Protein AF-A0A812S5Z7-F1 (afdb_monomer)

Radius of gyration: 25.36 Å; Cα contacts (8 Å, |Δi|>4): 190; chains: 1; bounding box: 70×52×63 Å

pLDDT: mean 70.04, std 19.04, range [29.3, 93.31]

Mean predicted aligned error: 15.05 Å

Foldseek 3Di:
DAEDEDDDLADEPVNVVVVQVVQFDQDDDPARETENDPPDAYEYEAEAPQSQDPDDPPDPDDDDDDDPDDQDARNRLVQVLCCLVVQWDQDPVVRDIHHYPRYHYHYDHDDDDPPGHDHDPSSCVSDDDDDDDDDDPLVVLVVVLVVCVVVCPPDHPVVVVVVSCCVSCVVPPPDDDDDPCVVVVVVVVVVD

Secondary structure (DSSP, 8-state):
-EEEEE--TT--HHHHHHHHHHHSEEESSSS-EEESSTT--EEEEES-STTS----------------------HHHHHHHHHHHHTEEEETTTTEEEEE-SEEEEE------TTSPPPPHHHHTTS-----PPPPHHHHHHHHHHHHHHHHTTT--HHHHHHHHHHHHHTT-SS-----THHHHHHHHTT-

Structure (mmCIF, N/CA/C/O backbone):
data_AF-A0A812S5Z7-F1
#
_entry.id   AF-A0A812S5Z7-F1
#
loop_
_atom_site.group_PDB
_atom_site.id
_atom_site.type_symbol
_atom_site.label_atom_id
_atom_site.label_alt_id
_atom_site.label_comp_id
_atom_site.label_asym_id
_atom_site.label_entity_id
_atom_site.label_seq_id
_atom_site.pdbx_PDB_ins_code
_atom_site.Cartn_x
_atom_site.Cartn_y
_atom_site.Cartn_z
_atom_site.occupancy
_atom_site.B_iso_or_equiv
_atom_site.auth_seq_id
_atom_site.auth_comp_id
_atom_site.auth_asym_id
_atom_site.auth_atom_id
_atom_site.pdbx_PDB_model_num
ATOM 1 N N . MET A 1 1 ? -9.871 -14.008 -4.819 1.00 57.19 1 MET A N 1
ATOM 2 C CA . MET A 1 1 ? -9.077 -12.793 -4.537 1.00 57.19 1 MET A CA 1
ATOM 3 C C . MET A 1 1 ? -7.945 -13.191 -3.605 1.00 57.19 1 MET A C 1
ATOM 5 O O . MET A 1 1 ? -8.237 -13.829 -2.602 1.00 57.19 1 MET A O 1
ATOM 9 N N . THR A 1 2 ? -6.689 -12.912 -3.958 1.00 66.94 2 THR A N 1
ATOM 10 C CA . THR A 1 2 ? -5.531 -13.220 -3.102 1.00 66.94 2 THR A CA 1
ATOM 11 C C . THR A 1 2 ? -5.047 -11.910 -2.495 1.00 66.94 2 THR A C 1
ATOM 13 O O . THR A 1 2 ? -4.578 -11.028 -3.212 1.00 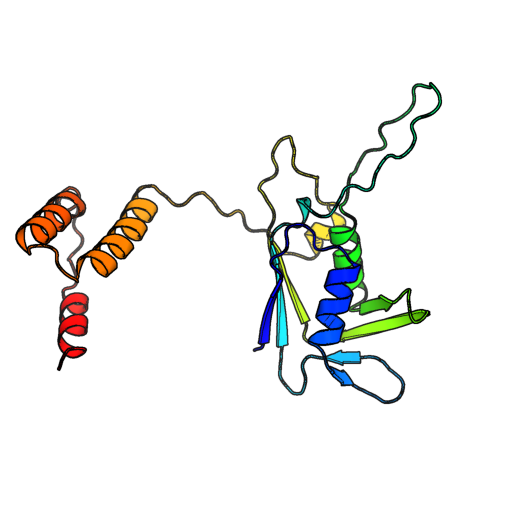66.94 2 THR A O 1
ATOM 16 N N . CYS A 1 3 ? -5.194 -11.761 -1.183 1.00 67.62 3 CYS A N 1
ATOM 17 C CA . CYS A 1 3 ? -4.719 -10.585 -0.461 1.00 67.62 3 CYS A CA 1
ATOM 18 C C . CYS A 1 3 ? -3.378 -10.916 0.186 1.00 67.62 3 CYS A C 1
ATOM 20 O O . CYS A 1 3 ? -3.290 -11.877 0.948 1.00 67.62 3 CYS A O 1
ATOM 22 N N . LEU A 1 4 ? -2.352 -10.124 -0.112 1.00 65.50 4 LEU A N 1
ATOM 23 C CA . LEU A 1 4 ? -1.054 -10.223 0.534 1.00 65.50 4 LEU A CA 1
ATOM 24 C C . LEU A 1 4 ? -0.869 -8.986 1.412 1.00 65.50 4 LEU A C 1
ATOM 26 O O . LEU A 1 4 ? -0.797 -7.855 0.928 1.00 65.50 4 LEU A O 1
ATOM 30 N N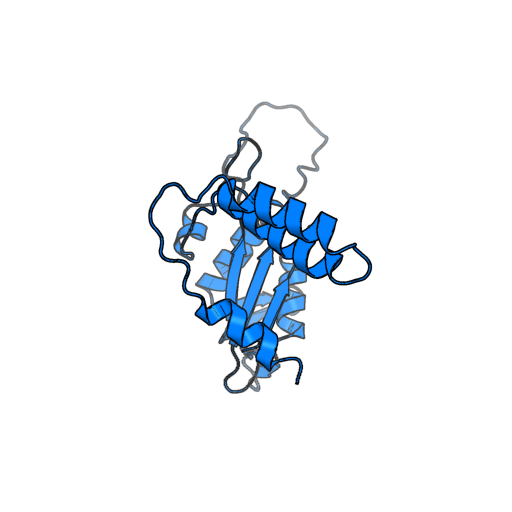 . PHE A 1 5 ? -0.805 -9.215 2.718 1.00 63.16 5 PHE A N 1
ATOM 31 C CA . PHE A 1 5 ? -0.486 -8.176 3.684 1.00 63.16 5 PHE A CA 1
ATOM 32 C C . PHE A 1 5 ? 1.028 -8.132 3.856 1.00 63.16 5 PHE A C 1
ATOM 34 O O . PHE A 1 5 ? 1.614 -9.042 4.443 1.00 63.16 5 PHE A O 1
ATOM 41 N N . LEU A 1 6 ? 1.664 -7.091 3.318 1.00 62.81 6 LEU A N 1
ATOM 42 C CA . LEU A 1 6 ? 3.084 -6.844 3.527 1.00 62.81 6 LEU A CA 1
ATOM 43 C C . LEU A 1 6 ? 3.226 -5.857 4.676 1.00 62.81 6 LEU A C 1
ATOM 45 O O . LEU A 1 6 ? 3.206 -4.642 4.503 1.00 62.81 6 LEU A O 1
ATOM 49 N N . ARG A 1 7 ? 3.350 -6.421 5.875 1.00 54.75 7 ARG A N 1
ATOM 50 C CA . ARG A 1 7 ? 3.669 -5.674 7.082 1.00 54.75 7 ARG A CA 1
ATOM 51 C C . ARG A 1 7 ? 5.155 -5.831 7.357 1.00 54.75 7 ARG A C 1
ATOM 53 O O . ARG A 1 7 ? 5.582 -6.905 7.773 1.00 54.75 7 ARG A O 1
ATOM 60 N N . ALA A 1 8 ? 5.944 -4.794 7.111 1.00 51.03 8 ALA A N 1
ATOM 61 C CA . ALA A 1 8 ? 7.331 -4.786 7.549 1.00 51.03 8 ALA A CA 1
ATOM 62 C C . ALA A 1 8 ? 7.795 -3.350 7.808 1.00 51.03 8 ALA A C 1
ATOM 64 O O . ALA A 1 8 ? 7.646 -2.514 6.921 1.00 51.03 8 ALA A O 1
ATOM 65 N N . PRO A 1 9 ? 8.428 -3.073 8.960 1.00 49.34 9 PRO A N 1
ATOM 66 C CA . PRO A 1 9 ? 8.966 -1.749 9.278 1.00 49.34 9 PRO A CA 1
ATOM 67 C C . P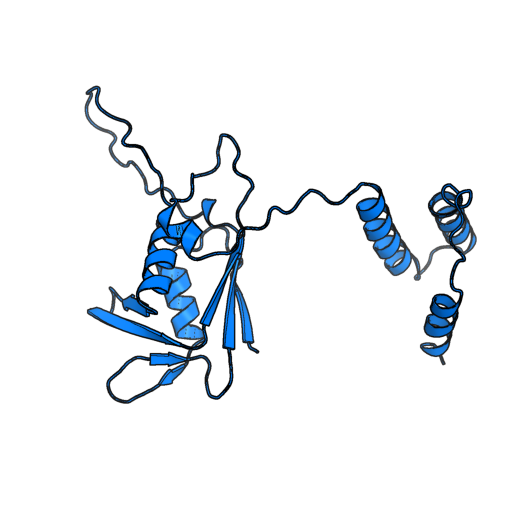RO A 1 9 ? 10.151 -1.330 8.381 1.00 49.34 9 PRO A C 1
ATOM 69 O O . PRO A 1 9 ? 10.701 -0.252 8.564 1.00 49.34 9 PRO A O 1
ATOM 72 N N . THR A 1 10 ? 10.569 -2.175 7.431 1.00 54.47 10 THR A N 1
ATOM 73 C CA . THR A 1 10 ? 11.753 -1.985 6.577 1.00 54.47 10 THR A CA 1
ATOM 74 C C . THR A 1 10 ? 11.537 -2.523 5.158 1.00 54.47 10 THR A C 1
ATOM 76 O O . THR A 1 10 ? 12.444 -3.121 4.578 1.00 54.47 10 THR A O 1
ATOM 79 N N . LEU A 1 11 ? 10.326 -2.416 4.600 1.00 67.62 11 LEU A N 1
ATOM 80 C CA . LEU A 1 11 ? 10.096 -2.876 3.228 1.00 67.62 11 LEU A CA 1
ATOM 81 C C . LEU A 1 11 ? 10.782 -1.910 2.245 1.00 67.62 11 LEU A C 1
ATOM 83 O O . LEU A 1 11 ? 10.294 -0.810 1.999 1.00 67.62 11 LEU A O 1
ATOM 87 N N . GLY A 1 12 ? 11.931 -2.291 1.696 1.00 74.56 12 GLY A N 1
ATOM 88 C CA . GLY A 1 12 ? 12.547 -1.582 0.584 1.00 74.56 12 GLY A CA 1
ATOM 89 C C . GLY A 1 12 ? 11.942 -2.007 -0.761 1.00 74.56 12 GLY A C 1
ATOM 90 O O . GLY A 1 12 ? 11.142 -2.948 -0.839 1.00 74.56 12 GLY A O 1
ATOM 91 N N . PRO A 1 13 ? 12.320 -1.320 -1.854 1.00 80.38 13 PRO A N 1
ATOM 92 C CA . PRO A 1 13 ? 11.948 -1.721 -3.209 1.00 80.38 13 PRO A CA 1
ATOM 93 C C . PRO A 1 13 ? 12.285 -3.187 -3.513 1.00 80.38 13 PRO A C 1
ATOM 95 O O . PRO A 1 13 ? 11.442 -3.920 -4.018 1.00 80.38 13 PRO A O 1
ATOM 98 N N . THR A 1 14 ? 13.479 -3.643 -3.128 1.00 82.06 14 THR A N 1
ATOM 99 C CA . THR A 1 14 ? 13.963 -5.004 -3.396 1.00 82.06 14 THR A CA 1
ATOM 100 C C . THR A 1 14 ? 13.108 -6.072 -2.712 1.00 82.06 14 THR A C 1
ATOM 102 O O . THR A 1 14 ? 12.777 -7.095 -3.311 1.00 82.06 14 THR A O 1
ATOM 105 N N . GLU A 1 15 ? 12.696 -5.848 -1.464 1.00 81.19 15 GLU A N 1
ATOM 106 C CA . GLU A 1 15 ? 11.839 -6.776 -0.726 1.00 81.19 15 GLU A CA 1
ATOM 107 C C . GLU A 1 15 ? 10.443 -6.872 -1.350 1.00 81.19 15 GLU A C 1
ATOM 109 O O . GLU A 1 15 ? 9.860 -7.962 -1.407 1.00 81.19 15 GLU A O 1
ATOM 114 N N . LEU A 1 16 ? 9.915 -5.749 -1.847 1.00 83.25 16 LEU A N 1
ATOM 115 C CA . LEU A 1 16 ? 8.634 -5.698 -2.546 1.00 83.25 16 LEU A CA 1
ATOM 116 C C . LEU A 1 16 ? 8.704 -6.411 -3.904 1.00 83.25 16 LEU A C 1
ATOM 118 O O . LEU A 1 16 ? 7.806 -7.189 -4.234 1.00 83.25 16 LEU A O 1
ATOM 122 N N . GLU A 1 17 ? 9.793 -6.227 -4.650 1.00 87.38 17 GLU A N 1
ATOM 123 C CA . GLU A 1 17 ? 10.080 -6.980 -5.875 1.00 87.38 17 GLU A CA 1
ATOM 124 C C . GLU A 1 17 ? 10.126 -8.488 -5.601 1.00 87.38 17 GLU A C 1
ATOM 126 O O . GLU A 1 17 ? 9.440 -9.268 -6.266 1.00 87.38 17 GLU A O 1
ATOM 131 N N . ALA A 1 18 ? 10.855 -8.913 -4.567 1.00 84.12 18 ALA A N 1
ATOM 132 C CA . ALA A 1 18 ? 10.927 -10.315 -4.168 1.00 84.12 18 ALA A CA 1
ATOM 133 C C . ALA A 1 18 ? 9.564 -10.867 -3.708 1.00 84.12 18 ALA A C 1
ATOM 135 O O . ALA A 1 18 ? 9.245 -12.037 -3.938 1.00 84.12 18 ALA A O 1
ATOM 136 N N . ALA A 1 19 ? 8.731 -10.058 -3.048 1.00 83.56 19 ALA A N 1
ATOM 137 C CA . ALA A 1 19 ? 7.370 -10.446 -2.686 1.00 83.56 19 ALA A CA 1
ATOM 138 C C . ALA A 1 19 ? 6.481 -10.635 -3.924 1.00 83.56 19 ALA A C 1
ATOM 140 O O . ALA A 1 19 ? 5.757 -11.630 -3.998 1.00 83.56 19 ALA A O 1
ATOM 141 N N . LEU A 1 20 ? 6.569 -9.740 -4.910 1.00 85.75 20 LEU A N 1
ATOM 142 C CA . LEU A 1 20 ? 5.861 -9.862 -6.186 1.00 85.75 20 LEU A CA 1
ATOM 143 C C . LEU A 1 20 ? 6.286 -11.125 -6.938 1.00 85.75 20 LEU A C 1
ATOM 145 O O . LEU A 1 20 ? 5.431 -11.919 -7.322 1.00 85.75 20 LEU A O 1
ATOM 149 N N . MET A 1 21 ? 7.591 -11.364 -7.072 1.00 85.56 21 MET A N 1
ATOM 150 C CA . MET A 1 21 ? 8.128 -12.542 -7.763 1.00 85.56 21 MET A CA 1
ATOM 151 C C . MET A 1 21 ? 7.724 -13.864 -7.097 1.00 85.56 21 MET A C 1
ATOM 153 O O . MET A 1 21 ? 7.515 -14.856 -7.786 1.00 85.56 21 MET A O 1
ATOM 157 N N . ARG A 1 22 ? 7.591 -13.892 -5.763 1.00 83.56 22 ARG A N 1
ATOM 158 C CA . ARG A 1 22 ? 7.151 -15.090 -5.026 1.00 83.56 22 ARG A CA 1
ATOM 159 C C . ARG A 1 22 ? 5.658 -15.376 -5.159 1.00 83.56 22 ARG A C 1
ATOM 161 O O . ARG A 1 22 ? 5.261 -16.535 -5.106 1.00 83.56 22 ARG A O 1
ATOM 168 N N . ASN A 1 23 ? 4.833 -14.337 -5.275 1.00 81.00 23 ASN A N 1
ATOM 169 C CA . ASN A 1 23 ? 3.373 -14.471 -5.236 1.00 81.00 23 ASN A CA 1
ATOM 170 C C . ASN A 1 23 ? 2.713 -14.434 -6.618 1.00 81.00 23 ASN A C 1
ATOM 172 O O . ASN A 1 23 ? 1.524 -14.735 -6.735 1.00 81.00 23 ASN A O 1
ATOM 176 N N . LEU A 1 24 ? 3.458 -14.064 -7.658 1.00 83.00 24 LEU A N 1
ATOM 177 C CA . LEU A 1 24 ? 2.964 -13.981 -9.024 1.00 83.00 24 LEU A CA 1
ATOM 178 C C . LEU A 1 24 ? 3.606 -15.059 -9.894 1.00 83.00 24 LEU A C 1
ATOM 180 O O . LEU A 1 24 ? 4.809 -15.296 -9.854 1.00 83.00 24 LEU A O 1
ATOM 184 N N . SER A 1 25 ? 2.781 -15.697 -10.718 1.00 81.69 25 SER A N 1
ATOM 185 C CA . SER A 1 25 ? 3.252 -16.617 -11.747 1.00 81.69 25 SER A CA 1
ATOM 186 C C . SER A 1 25 ? 3.767 -15.834 -12.951 1.00 81.69 25 SER A C 1
ATOM 188 O O . SER A 1 25 ? 3.125 -14.877 -13.393 1.00 81.69 25 SER A O 1
ATOM 190 N N . VAL A 1 26 ? 4.907 -16.256 -13.496 1.00 80.31 26 VAL A N 1
ATOM 191 C CA . VAL A 1 26 ? 5.399 -15.754 -14.781 1.00 80.31 26 VAL A CA 1
ATOM 192 C C . VAL A 1 26 ? 4.563 -16.391 -15.890 1.00 80.31 26 VAL A C 1
ATOM 194 O O . VAL A 1 26 ? 4.513 -17.614 -16.011 1.00 80.31 26 VAL A O 1
ATOM 197 N N . GLN A 1 27 ? 3.900 -15.569 -16.696 1.00 75.31 27 GLN A N 1
ATOM 198 C CA . GLN A 1 27 ? 3.122 -15.996 -17.853 1.00 75.31 27 GLN A CA 1
ATOM 199 C C . GLN A 1 27 ? 3.811 -15.571 -19.146 1.00 75.31 27 GLN A C 1
ATOM 201 O O . GLN A 1 27 ? 4.197 -14.417 -19.286 1.00 75.31 27 GLN A O 1
ATOM 206 N N . GLY A 1 28 ? 3.880 -16.492 -20.110 1.00 64.19 28 GLY A N 1
ATOM 207 C CA . GLY A 1 28 ? 4.359 -16.227 -21.467 1.00 64.19 28 GLY A CA 1
ATOM 208 C C . GLY A 1 28 ? 5.816 -16.626 -21.713 1.00 64.19 28 GLY A C 1
ATOM 209 O O . GLY A 1 28 ? 6.719 -16.354 -20.926 1.00 64.19 28 GLY A O 1
ATOM 210 N N . THR A 1 29 ? 6.058 -17.266 -22.856 1.00 52.75 29 THR A N 1
ATOM 211 C CA . THR A 1 29 ? 7.395 -17.534 -23.396 1.00 52.75 29 THR A CA 1
ATOM 212 C C . THR A 1 29 ? 7.918 -16.267 -24.076 1.00 52.75 29 THR A C 1
ATOM 214 O O . THR A 1 29 ? 7.631 -16.030 -25.245 1.00 52.75 29 THR A O 1
ATOM 217 N N . GLY A 1 30 ? 8.633 -15.417 -23.334 1.00 62.22 30 GLY A N 1
ATOM 218 C CA . GLY A 1 30 ? 9.377 -14.268 -23.881 1.00 62.22 30 GLY A CA 1
ATOM 219 C C . GLY A 1 30 ? 8.986 -12.895 -23.325 1.00 62.22 30 GLY A C 1
ATOM 220 O O . GLY A 1 30 ? 9.834 -12.013 -23.257 1.00 62.22 30 GLY A O 1
ATOM 221 N N . SER A 1 31 ? 7.753 -12.726 -22.842 1.00 62.56 31 SER A N 1
ATOM 222 C CA . SER A 1 31 ? 7.347 -11.561 -22.044 1.00 62.56 31 SER A CA 1
ATOM 223 C C . SER A 1 31 ? 7.185 -12.013 -20.601 1.00 62.56 31 SER A C 1
ATOM 225 O O . SER A 1 31 ? 6.348 -12.864 -20.324 1.00 62.56 31 SER A O 1
ATOM 227 N N . ARG A 1 32 ? 8.006 -11.496 -19.679 1.00 80.88 32 ARG A N 1
ATOM 228 C CA . ARG A 1 32 ? 7.892 -11.805 -18.246 1.00 80.88 32 ARG A CA 1
ATOM 229 C C . ARG A 1 32 ? 6.748 -10.988 -17.657 1.00 80.88 32 ARG A C 1
ATOM 231 O O . ARG A 1 32 ? 6.961 -9.949 -17.032 1.00 80.88 32 ARG A O 1
ATOM 238 N N . LEU A 1 33 ? 5.533 -11.445 -17.931 1.00 87.56 33 LEU A N 1
ATOM 239 C CA . LEU A 1 33 ? 4.317 -10.918 -17.338 1.00 87.56 33 LEU A CA 1
ATOM 240 C C . LEU A 1 33 ? 4.053 -11.650 -16.025 1.00 87.56 33 LEU A C 1
ATOM 242 O O . LEU A 1 33 ? 3.820 -12.856 -16.014 1.00 87.56 33 LEU A O 1
ATOM 246 N N . LEU A 1 34 ? 4.068 -10.921 -14.920 1.00 88.81 34 LEU A N 1
ATOM 247 C CA . LEU A 1 34 ? 3.680 -11.423 -13.614 1.00 88.81 34 LEU A CA 1
ATOM 248 C C . LEU A 1 34 ? 2.169 -11.283 -13.435 1.00 88.81 34 LEU A C 1
ATOM 250 O O . LEU A 1 34 ? 1.612 -10.191 -13.523 1.00 88.81 34 LEU A O 1
ATOM 254 N N . SER A 1 35 ? 1.496 -12.392 -13.154 1.00 88.25 35 SER A N 1
ATOM 255 C CA . SER A 1 35 ? 0.064 -12.402 -12.854 1.00 88.25 35 SER A CA 1
ATOM 256 C C . SER A 1 35 ? -0.230 -13.435 -11.764 1.00 88.25 35 SER A C 1
ATOM 258 O O . SER A 1 35 ? 0.408 -14.493 -11.733 1.00 88.25 35 SER A O 1
ATOM 260 N N . PRO A 1 36 ? -1.200 -13.187 -10.865 1.00 84.25 36 PRO A N 1
ATOM 261 C CA . PRO A 1 36 ? -1.567 -14.120 -9.794 1.00 84.25 36 PRO A CA 1
ATOM 262 C C . PRO A 1 36 ? -2.244 -15.418 -10.295 1.00 84.25 36 PRO A C 1
ATOM 264 O O . PRO A 1 36 ? -2.683 -16.236 -9.484 1.00 84.25 36 PRO A O 1
ATOM 267 N N . GLY A 1 37 ? -2.330 -15.631 -11.614 1.00 79.44 37 GLY A N 1
ATOM 268 C CA . GLY A 1 37 ? -2.969 -16.786 -12.251 1.00 79.44 37 GLY A CA 1
ATOM 269 C C . GLY A 1 37 ? -4.380 -16.467 -12.756 1.00 79.44 37 GLY A C 1
ATOM 270 O O . GLY A 1 37 ? -4.887 -15.367 -12.543 1.00 79.44 37 GLY A O 1
ATOM 271 N N . ARG A 1 38 ? -5.020 -17.421 -13.454 1.00 75.88 38 ARG A N 1
ATOM 272 C CA . ARG A 1 38 ? -6.332 -17.207 -14.100 1.00 75.88 38 ARG A CA 1
ATOM 273 C C . ARG A 1 38 ? -7.366 -16.665 -13.099 1.00 75.88 38 ARG A C 1
ATOM 275 O O . ARG A 1 38 ? -7.610 -17.288 -12.069 1.00 75.88 38 ARG A O 1
ATOM 282 N N . GLU A 1 39 ? -7.922 -15.497 -13.430 1.00 78.38 39 GLU A N 1
ATOM 283 C CA . GLU A 1 39 ? -9.008 -14.782 -12.727 1.00 78.38 39 GLU A CA 1
ATOM 284 C C . GLU A 1 39 ? -8.731 -14.360 -11.276 1.00 78.38 39 GLU A C 1
ATOM 286 O O . GLU A 1 39 ? -9.633 -13.938 -10.548 1.00 78.38 39 GLU A O 1
ATOM 291 N N . LYS A 1 40 ? -7.477 -14.426 -10.827 1.00 84.69 40 LYS A N 1
ATOM 292 C CA . LYS A 1 40 ? -7.103 -13.915 -9.509 1.00 84.69 40 LYS A CA 1
ATOM 293 C C . LYS A 1 40 ? -6.675 -12.454 -9.620 1.00 84.69 40 LYS A C 1
ATOM 295 O O . LYS A 1 40 ? -6.193 -11.998 -10.648 1.00 84.69 40 LYS A O 1
ATOM 300 N N . ARG A 1 41 ? -6.844 -11.727 -8.519 1.00 86.81 41 ARG A N 1
ATOM 301 C CA . ARG A 1 41 ? -6.283 -10.391 -8.311 1.00 86.81 41 ARG A CA 1
ATOM 302 C C . ARG A 1 41 ? -5.423 -10.434 -7.061 1.00 86.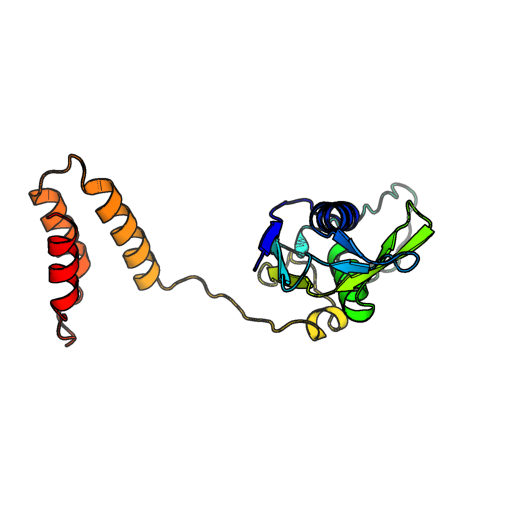81 41 ARG A C 1
ATOM 304 O O . ARG A 1 41 ? -5.864 -11.014 -6.061 1.00 86.81 41 ARG A O 1
ATOM 311 N N . LEU A 1 42 ? -4.236 -9.848 -7.145 1.00 87.12 42 LEU A N 1
ATOM 312 C CA . LEU A 1 42 ? -3.346 -9.615 -6.020 1.00 87.12 42 LEU A CA 1
ATOM 313 C C . LEU A 1 42 ? -3.621 -8.219 -5.462 1.00 87.12 42 LEU A C 1
ATOM 315 O O . LEU A 1 42 ? -3.608 -7.242 -6.206 1.00 87.12 42 LEU A O 1
ATOM 319 N N . VAL A 1 43 ? -3.861 -8.118 -4.159 1.00 89.75 43 VAL A N 1
ATOM 320 C CA . VAL A 1 43 ? -3.893 -6.825 -3.462 1.00 89.75 43 VAL A CA 1
ATOM 321 C C . VAL A 1 43 ? -2.752 -6.781 -2.464 1.00 89.75 43 VAL A C 1
ATOM 323 O O . VAL A 1 43 ? -2.642 -7.675 -1.626 1.00 89.75 43 VAL A O 1
ATOM 326 N N . LEU A 1 44 ? -1.915 -5.755 -2.585 1.00 88.19 44 LEU A N 1
ATOM 327 C CA . LEU A 1 44 ? -0.765 -5.499 -1.732 1.00 88.19 44 LEU A CA 1
ATOM 328 C C . LEU A 1 44 ? -1.093 -4.377 -0.760 1.00 88.19 44 LEU A C 1
ATOM 330 O O . LEU A 1 44 ? -1.229 -3.223 -1.166 1.00 88.19 44 LEU A O 1
ATOM 334 N N . PHE A 1 45 ? -1.197 -4.726 0.518 1.00 89.06 45 PHE A N 1
ATOM 335 C CA . PHE A 1 45 ? -1.288 -3.747 1.596 1.00 89.06 45 PHE A CA 1
ATOM 336 C C . PHE A 1 45 ? 0.122 -3.388 2.053 1.00 89.06 45 PHE A C 1
ATOM 338 O O . PHE A 1 45 ? 0.878 -4.291 2.414 1.00 89.06 45 PHE A O 1
ATOM 345 N N . ILE A 1 46 ? 0.464 -2.100 2.004 1.00 85.75 46 ILE A N 1
ATOM 346 C CA . ILE A 1 46 ? 1.776 -1.578 2.406 1.00 85.75 46 ILE A CA 1
ATOM 347 C C . ILE A 1 46 ? 1.567 -0.771 3.682 1.00 85.75 46 ILE A C 1
ATOM 349 O O . ILE A 1 46 ? 0.956 0.295 3.629 1.00 85.75 46 ILE A O 1
ATOM 353 N N . ASP A 1 47 ? 2.030 -1.312 4.807 1.00 79.75 47 ASP A N 1
ATOM 354 C CA . ASP A 1 47 ? 1.911 -0.676 6.120 1.00 79.75 47 ASP A CA 1
ATOM 355 C C . ASP A 1 47 ? 3.058 0.337 6.297 1.00 79.75 47 ASP A C 1
ATOM 357 O O . ASP A 1 47 ? 4.182 -0.074 6.570 1.00 79.75 47 ASP A O 1
ATOM 361 N N . ASP A 1 48 ? 2.764 1.628 6.095 1.00 77.00 48 ASP A N 1
ATOM 362 C CA . ASP A 1 48 ? 3.655 2.791 6.264 1.00 77.00 48 ASP A CA 1
ATOM 363 C C . ASP A 1 48 ? 4.713 3.051 5.161 1.00 77.00 48 ASP A C 1
ATOM 365 O O . ASP A 1 48 ? 5.823 2.515 5.161 1.00 77.00 48 ASP A O 1
ATOM 369 N N . LEU A 1 49 ? 4.409 3.968 4.228 1.00 77.56 49 LEU A N 1
ATOM 370 C CA . LEU A 1 49 ? 5.382 4.422 3.214 1.00 77.56 49 LEU A CA 1
ATOM 371 C C . LEU A 1 49 ? 6.443 5.406 3.739 1.00 77.56 49 LEU A C 1
ATOM 373 O O . LEU A 1 49 ? 7.405 5.675 3.009 1.00 77.56 49 LEU A O 1
ATOM 377 N N . HIS A 1 50 ? 6.288 5.967 4.944 1.00 71.62 50 HIS A N 1
ATOM 378 C CA . HIS A 1 50 ? 7.235 6.943 5.495 1.00 71.62 50 HIS A CA 1
ATOM 379 C C . HIS A 1 50 ? 8.477 6.275 6.100 1.00 71.62 50 HIS A C 1
ATOM 381 O O . HIS A 1 50 ? 9.543 6.884 6.124 1.00 71.62 50 HIS A O 1
ATOM 387 N N . LEU A 1 51 ? 8.382 5.009 6.521 1.00 62.22 51 LEU A N 1
ATOM 388 C CA . LEU A 1 51 ? 9.500 4.258 7.115 1.00 62.22 51 LEU A CA 1
ATOM 389 C C . LEU A 1 51 ? 10.492 3.687 6.087 1.00 62.22 51 LEU A C 1
ATOM 391 O O . LEU A 1 51 ? 11.521 3.122 6.460 1.00 62.22 51 LEU A O 1
ATOM 395 N N . GLY A 1 52 ? 10.228 3.861 4.788 1.00 56.09 52 GLY A N 1
ATOM 396 C CA . GLY A 1 52 ? 11.131 3.461 3.710 1.00 56.09 52 GLY A CA 1
ATOM 397 C C . GLY A 1 52 ? 12.382 4.341 3.658 1.00 56.09 52 GLY A C 1
ATOM 398 O O . GLY A 1 52 ? 12.415 5.295 2.885 1.00 56.09 52 GLY A O 1
ATOM 399 N N . CYS A 1 53 ? 13.376 4.017 4.490 1.00 50.81 53 CYS A N 1
ATOM 400 C CA . CYS A 1 53 ? 14.734 4.565 4.591 1.00 50.81 53 CYS A CA 1
ATOM 401 C C . CYS A 1 53 ? 15.036 5.794 3.706 1.00 50.81 53 CYS A C 1
ATOM 403 O O . CYS A 1 53 ? 15.306 5.674 2.505 1.00 50.81 53 CYS A O 1
ATOM 405 N N . SER A 1 54 ? 15.120 6.969 4.339 1.00 48.38 54 SER A N 1
ATOM 406 C CA . SER A 1 54 ? 16.028 8.026 3.881 1.00 48.38 54 SER A CA 1
ATOM 407 C C . SER A 1 54 ? 17.422 7.410 3.788 1.00 48.38 54 SER A C 1
ATOM 409 O O . SER A 1 54 ? 17.945 6.927 4.791 1.00 48.38 54 SER A O 1
ATOM 411 N N . VAL A 1 55 ? 18.002 7.328 2.592 1.00 43.81 55 VAL A N 1
ATOM 412 C CA . VAL A 1 55 ? 19.365 6.813 2.470 1.00 43.81 55 VAL A CA 1
ATOM 413 C C . VAL A 1 55 ? 20.334 7.864 2.965 1.00 43.81 55 VAL A C 1
ATOM 415 O O . VAL A 1 55 ? 20.448 8.933 2.372 1.00 43.81 55 VAL A O 1
ATOM 418 N N . ASP A 1 56 ? 21.003 7.500 4.056 1.00 40.66 56 ASP A N 1
ATOM 419 C CA . ASP A 1 56 ? 22.347 7.878 4.467 1.00 40.66 56 ASP A CA 1
ATOM 420 C C . ASP A 1 56 ? 22.999 8.983 3.632 1.00 40.66 56 ASP A C 1
ATOM 422 O O . ASP A 1 56 ? 23.633 8.743 2.601 1.00 40.66 56 ASP A O 1
ATOM 426 N N . SER A 1 57 ? 22.999 10.191 4.190 1.00 38.75 57 SER A N 1
ATOM 427 C CA . SER A 1 57 ? 24.089 11.144 3.994 1.00 38.75 57 SER A CA 1
ATOM 428 C C . SER A 1 57 ? 25.346 10.604 4.688 1.00 38.75 57 SER A C 1
ATOM 430 O O . SER A 1 57 ? 25.827 11.154 5.679 1.00 38.75 57 SER A O 1
ATOM 432 N N . GLY A 1 58 ? 25.888 9.498 4.181 1.00 35.62 58 GLY A N 1
ATOM 433 C CA . GLY A 1 58 ? 27.226 9.015 4.489 1.00 35.62 58 GLY A CA 1
ATOM 434 C C . GLY A 1 58 ? 28.273 9.912 3.833 1.00 35.62 58 GLY A C 1
ATOM 435 O O . GLY A 1 58 ? 28.953 9.495 2.905 1.00 35.62 58 GLY A O 1
ATOM 436 N N . ALA A 1 59 ? 28.397 11.153 4.304 1.00 34.97 59 ALA A N 1
ATOM 437 C CA . ALA A 1 59 ? 29.521 12.030 3.989 1.00 34.97 59 ALA A CA 1
ATOM 438 C C . ALA A 1 59 ? 29.938 12.789 5.259 1.00 34.97 59 ALA A C 1
ATOM 440 O O . ALA A 1 59 ? 29.681 13.977 5.443 1.00 34.97 59 ALA A O 1
ATOM 441 N N . LYS A 1 60 ? 30.603 12.080 6.178 1.00 42.88 60 LYS A N 1
ATOM 442 C CA . LYS A 1 60 ? 31.522 12.739 7.111 1.00 42.88 60 LYS A CA 1
ATOM 443 C C . LYS A 1 60 ? 32.739 13.189 6.302 1.00 42.88 60 LYS A C 1
ATOM 445 O O . LYS A 1 60 ? 33.609 12.375 6.014 1.00 42.88 60 LYS A O 1
ATOM 450 N N . GLY A 1 61 ? 32.805 14.470 5.953 1.00 35.59 61 GLY A N 1
ATOM 451 C CA . GLY A 1 61 ? 34.019 15.072 5.406 1.00 35.59 61 GLY A CA 1
ATOM 452 C C . GLY A 1 61 ? 33.764 16.352 4.618 1.00 35.59 61 GLY A C 1
ATOM 453 O O . GLY A 1 61 ? 33.211 16.296 3.532 1.00 35.59 61 GLY A O 1
ATOM 454 N N . LEU A 1 62 ? 34.271 17.462 5.159 1.00 36.34 62 LEU A N 1
ATOM 455 C CA . LEU A 1 62 ? 34.425 18.795 4.559 1.00 36.34 62 LEU A CA 1
ATOM 456 C C . LEU A 1 62 ? 33.197 19.724 4.505 1.00 36.34 62 LEU A C 1
ATOM 458 O O . LEU A 1 62 ? 32.381 19.718 3.594 1.00 36.34 62 LEU A O 1
ATOM 462 N N . ALA A 1 63 ? 33.168 20.591 5.521 1.00 41.28 63 ALA A N 1
ATOM 463 C CA . ALA A 1 63 ? 32.939 22.035 5.462 1.00 41.28 63 ALA A CA 1
ATOM 464 C C . ALA A 1 63 ? 32.382 22.634 4.152 1.00 41.28 63 ALA A C 1
ATOM 466 O O . ALA A 1 63 ? 33.063 22.670 3.133 1.00 41.28 63 ALA A O 1
ATOM 467 N N . GLY A 1 64 ? 31.219 23.284 4.251 1.00 29.30 64 GLY A N 1
ATOM 468 C CA . GLY A 1 64 ? 30.781 24.278 3.271 1.00 29.30 64 GLY A CA 1
ATOM 469 C C . GLY A 1 64 ? 29.269 24.448 3.239 1.00 29.30 64 GLY A C 1
ATOM 470 O O . GLY A 1 64 ? 28.542 23.529 2.893 1.00 29.30 64 GLY A O 1
ATOM 471 N N . ARG A 1 65 ? 28.792 25.640 3.605 1.00 41.25 65 ARG A N 1
ATOM 472 C CA . ARG A 1 65 ? 27.410 26.102 3.406 1.00 41.25 65 ARG A CA 1
ATOM 473 C C . ARG A 1 65 ? 26.915 25.794 1.983 1.00 41.25 65 ARG A C 1
ATOM 475 O O . ARG A 1 65 ? 27.566 26.211 1.031 1.00 41.25 65 ARG A O 1
ATOM 482 N N . GLY A 1 66 ? 25.719 25.219 1.851 1.00 29.36 66 GLY A N 1
ATOM 483 C CA . GLY A 1 66 ? 24.977 25.233 0.586 1.00 29.36 66 GLY A CA 1
ATOM 484 C C . GLY A 1 66 ? 23.910 24.147 0.476 1.00 29.36 66 GLY A C 1
ATOM 485 O O . GLY A 1 66 ? 24.239 22.996 0.243 1.00 29.36 66 GLY A O 1
ATOM 486 N N . GLU A 1 67 ? 22.645 24.553 0.606 1.00 33.84 67 GLU A N 1
ATOM 487 C CA . GLU A 1 67 ? 21.434 23.838 0.168 1.00 33.84 67 GLU A CA 1
ATOM 488 C C . GLU A 1 67 ? 21.149 22.456 0.786 1.00 33.84 67 GLU A C 1
ATOM 490 O O . GLU A 1 67 ? 21.480 21.406 0.238 1.00 33.84 67 GLU A O 1
ATOM 495 N N . GLN A 1 68 ? 20.342 22.452 1.855 1.00 39.50 68 GLN A N 1
ATOM 496 C CA . GLN A 1 68 ? 19.355 21.385 2.038 1.00 39.50 68 GLN A CA 1
ATOM 497 C C . GLN A 1 68 ? 18.449 21.370 0.796 1.00 39.50 68 GLN A C 1
ATOM 499 O O . GLN A 1 68 ? 17.482 22.126 0.708 1.00 39.50 68 GLN A O 1
ATOM 504 N N . ARG A 1 69 ? 18.797 20.561 -0.210 1.00 34.50 69 ARG A N 1
ATOM 505 C CA . ARG A 1 69 ? 17.918 20.318 -1.355 1.00 34.50 69 ARG A CA 1
ATOM 506 C C . ARG A 1 69 ? 16.682 19.584 -0.851 1.00 34.50 69 ARG A C 1
ATOM 508 O O . ARG A 1 69 ? 16.767 18.461 -0.364 1.00 34.50 69 ARG A O 1
ATOM 515 N N . GLY A 1 70 ? 15.562 20.296 -0.912 1.00 41.22 70 GLY A N 1
ATOM 516 C CA . GLY A 1 70 ? 14.261 19.851 -0.449 1.00 41.22 70 GLY A CA 1
ATOM 517 C C . GLY A 1 70 ? 13.634 18.755 -1.308 1.00 41.22 70 GLY A C 1
ATOM 518 O O . GLY A 1 70 ? 14.134 18.407 -2.375 1.00 41.22 70 GLY A O 1
ATOM 519 N N . HIS A 1 71 ? 12.486 18.285 -0.812 1.00 44.66 71 HIS A N 1
ATOM 520 C CA . HIS A 1 71 ? 11.639 17.200 -1.328 1.00 44.66 71 HIS A CA 1
ATOM 521 C C . HIS A 1 71 ? 12.198 15.787 -1.089 1.00 44.66 71 HIS A C 1
ATOM 523 O O . HIS A 1 71 ? 12.648 15.100 -2.003 1.00 44.66 71 HIS A O 1
ATOM 529 N N . GLY A 1 72 ? 12.121 15.335 0.167 1.00 51.22 72 GLY A N 1
ATOM 530 C CA . GLY A 1 72 ? 12.432 13.963 0.571 1.00 51.22 72 GLY A CA 1
ATOM 531 C C . GLY A 1 72 ? 11.325 12.982 0.184 1.00 51.22 72 GLY A C 1
ATOM 532 O O . GLY A 1 72 ? 10.524 12.601 1.028 1.00 51.22 72 GLY A O 1
ATOM 533 N N . SER A 1 73 ? 11.278 12.567 -1.084 1.00 60.38 73 SER A N 1
ATOM 534 C CA . SER A 1 73 ? 10.443 11.432 -1.505 1.00 60.38 73 SER A CA 1
ATOM 535 C C . SER A 1 73 ? 11.110 10.122 -1.074 1.00 60.38 73 SER A C 1
ATOM 537 O O . SER A 1 73 ? 12.314 9.942 -1.283 1.00 60.38 73 SER A O 1
ATOM 539 N N . THR A 1 74 ? 10.361 9.200 -0.464 1.00 74.44 74 THR A N 1
ATOM 540 C CA . THR A 1 74 ? 10.921 7.903 -0.056 1.00 74.44 74 THR A CA 1
ATOM 541 C C . THR A 1 74 ? 11.243 7.063 -1.292 1.00 74.44 74 THR A C 1
ATOM 543 O O . THR A 1 74 ? 10.519 7.091 -2.292 1.00 74.44 74 THR A O 1
ATOM 546 N N 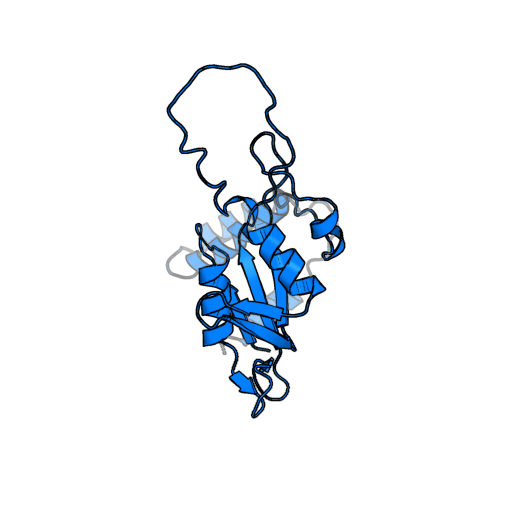. ARG A 1 75 ? 12.335 6.284 -1.255 1.00 79.75 75 ARG A N 1
ATOM 547 C CA . ARG A 1 75 ? 12.708 5.409 -2.387 1.00 79.75 75 ARG A CA 1
ATOM 548 C C . ARG A 1 75 ? 11.587 4.434 -2.743 1.00 79.75 75 ARG A C 1
ATOM 550 O O . ARG A 1 75 ? 11.372 4.149 -3.917 1.00 79.75 75 ARG A O 1
ATOM 557 N N . LEU A 1 76 ? 10.869 3.955 -1.730 1.00 82.88 76 LEU A N 1
ATOM 558 C CA . LEU A 1 76 ? 9.718 3.079 -1.899 1.00 82.88 76 LEU A CA 1
ATOM 559 C C . LEU A 1 76 ? 8.551 3.798 -2.590 1.00 82.88 76 LEU A C 1
ATOM 561 O O . LEU A 1 76 ? 7.957 3.224 -3.499 1.00 82.88 76 LEU A O 1
ATOM 565 N N . ALA A 1 77 ? 8.246 5.047 -2.218 1.00 83.75 77 ALA A N 1
ATOM 566 C CA . ALA A 1 77 ? 7.196 5.826 -2.872 1.00 83.75 77 ALA A CA 1
ATOM 567 C C . ALA A 1 77 ? 7.526 6.096 -4.348 1.00 83.75 77 ALA A C 1
ATOM 569 O O . ALA A 1 77 ? 6.667 5.909 -5.209 1.00 83.75 77 ALA A O 1
ATOM 570 N N . GLU A 1 78 ? 8.769 6.463 -4.675 1.00 85.12 78 GLU A N 1
ATOM 571 C CA . GLU A 1 78 ? 9.181 6.644 -6.076 1.00 85.12 78 GLU A CA 1
ATOM 572 C C . GLU A 1 78 ? 9.160 5.341 -6.872 1.00 85.12 78 GLU A C 1
ATOM 574 O O . GLU A 1 78 ? 8.708 5.329 -8.020 1.00 85.12 78 GLU A O 1
ATOM 579 N N . TRP A 1 79 ? 9.610 4.241 -6.268 1.00 87.75 79 TRP A N 1
ATOM 580 C CA . TRP A 1 79 ? 9.529 2.931 -6.899 1.00 87.75 79 TRP A CA 1
ATOM 581 C C . TRP A 1 79 ? 8.074 2.551 -7.175 1.00 87.75 79 TRP A C 1
ATOM 583 O O . TRP A 1 79 ? 7.737 2.179 -8.295 1.00 87.75 79 TRP A O 1
ATOM 593 N N . LEU A 1 80 ? 7.187 2.724 -6.193 1.00 89.44 80 LEU A N 1
ATOM 594 C CA . LEU A 1 80 ? 5.770 2.396 -6.322 1.00 89.44 80 LEU A CA 1
ATOM 595 C C . LEU A 1 80 ? 5.079 3.301 -7.349 1.00 89.44 80 LEU A C 1
ATOM 597 O O . LEU A 1 80 ? 4.279 2.819 -8.149 1.00 89.44 80 LEU A O 1
ATOM 601 N N . ARG A 1 81 ? 5.440 4.590 -7.401 1.00 90.25 81 ARG A N 1
ATOM 602 C CA . ARG A 1 81 ? 5.010 5.511 -8.463 1.00 90.25 81 ARG A CA 1
ATOM 603 C C . ARG A 1 81 ? 5.381 4.967 -9.837 1.00 90.25 81 ARG A C 1
ATOM 605 O O . ARG A 1 81 ? 4.534 4.910 -10.724 1.00 90.25 81 ARG A O 1
ATOM 612 N N . PHE A 1 82 ? 6.651 4.608 -10.020 1.00 90.62 82 PHE A N 1
ATOM 613 C CA . PHE A 1 82 ? 7.147 4.085 -11.287 1.00 90.62 82 PHE A CA 1
ATOM 614 C C . PHE A 1 82 ? 6.439 2.779 -11.649 1.00 90.62 82 PHE A C 1
ATOM 616 O O . PHE A 1 82 ? 5.974 2.637 -12.776 1.00 90.62 82 PHE A O 1
ATOM 623 N N . ALA A 1 83 ? 6.279 1.880 -10.678 1.00 90.88 83 ALA A N 1
ATOM 624 C CA . ALA A 1 83 ? 5.589 0.613 -10.850 1.00 90.88 83 ALA A CA 1
ATOM 625 C C . ALA A 1 83 ? 4.144 0.796 -11.333 1.00 90.88 83 ALA A C 1
ATOM 627 O O . ALA A 1 83 ? 3.697 0.078 -12.225 1.00 90.88 83 ALA A O 1
ATOM 628 N N . LEU A 1 84 ? 3.427 1.783 -10.792 1.00 92.06 84 LEU A N 1
ATOM 629 C CA . LEU A 1 84 ? 2.062 2.116 -11.199 1.00 92.06 84 LEU A CA 1
ATOM 630 C C . LEU A 1 84 ? 1.994 2.766 -12.584 1.00 92.06 84 LEU A C 1
ATOM 632 O O . LEU A 1 84 ? 1.137 2.399 -13.386 1.00 92.06 84 LEU A O 1
ATOM 636 N N . GLU A 1 85 ? 2.893 3.704 -12.885 1.00 92.81 85 GLU A N 1
ATOM 637 C CA . GLU A 1 85 ? 2.933 4.383 -14.187 1.00 92.81 85 GLU A CA 1
ATOM 638 C C . GLU A 1 85 ? 3.316 3.421 -15.321 1.00 92.81 85 GLU A C 1
ATOM 640 O O . GLU A 1 85 ? 2.718 3.460 -16.394 1.00 92.81 85 GLU A O 1
ATOM 645 N N . ALA A 1 86 ? 4.295 2.547 -15.080 1.00 92.44 86 ALA A N 1
ATOM 646 C CA . ALA A 1 86 ? 4.822 1.617 -16.075 1.00 92.44 86 ALA A CA 1
ATOM 647 C C . ALA A 1 86 ? 4.121 0.247 -16.074 1.00 92.44 86 ALA A C 1
ATOM 649 O O . ALA A 1 86 ? 4.387 -0.562 -16.962 1.00 92.44 86 ALA A O 1
ATOM 650 N N . GLN A 1 87 ? 3.253 -0.032 -15.091 1.00 92.50 87 GLN A N 1
ATOM 651 C CA . GLN A 1 87 ? 2.633 -1.350 -14.870 1.00 92.50 87 GLN A CA 1
ATOM 652 C C . GLN A 1 87 ? 3.678 -2.480 -14.786 1.00 92.50 87 GLN A C 1
ATOM 654 O O . GLN A 1 87 ? 3.530 -3.568 -15.351 1.00 92.50 87 GLN A O 1
ATOM 659 N N . GLY A 1 88 ? 4.790 -2.195 -14.112 1.00 91.94 88 GLY A N 1
ATOM 660 C CA . GLY A 1 88 ? 5.962 -3.059 -14.087 1.00 91.94 88 GLY A CA 1
ATOM 661 C C . GLY A 1 88 ? 7.178 -2.378 -13.480 1.00 91.94 88 GLY A C 1
ATOM 662 O O . GLY A 1 88 ? 7.157 -1.193 -13.169 1.00 91.94 88 GLY A O 1
ATOM 663 N N . PHE A 1 89 ? 8.258 -3.125 -13.321 1.00 91.31 89 PHE A N 1
ATOM 664 C CA . PHE A 1 89 ? 9.507 -2.624 -12.759 1.00 91.31 89 PHE A CA 1
ATOM 665 C C . PHE A 1 89 ? 10.705 -3.229 -13.484 1.00 91.31 89 PHE A C 1
ATOM 667 O O . PHE A 1 89 ? 10.622 -4.291 -14.106 1.00 91.31 89 PHE A O 1
ATOM 674 N N . TYR A 1 90 ? 11.833 -2.528 -13.426 1.00 89.06 90 TYR A N 1
ATOM 675 C CA . TYR A 1 90 ? 13.080 -3.022 -13.988 1.00 89.06 90 TYR A CA 1
ATOM 676 C C . TYR A 1 90 ? 13.843 -3.810 -12.929 1.00 89.06 90 TYR A C 1
ATOM 678 O O . TYR A 1 90 ? 14.165 -3.265 -11.878 1.00 89.06 90 TYR A O 1
ATOM 686 N N . ARG A 1 91 ? 14.151 -5.078 -13.211 1.00 84.62 91 ARG A N 1
ATOM 687 C CA . ARG A 1 91 ? 14.942 -5.909 -12.301 1.00 84.62 91 ARG A CA 1
ATOM 688 C C . ARG A 1 91 ? 16.419 -5.694 -12.571 1.00 84.62 91 ARG A C 1
ATOM 690 O O . ARG A 1 91 ? 16.920 -6.105 -13.616 1.00 84.62 91 ARG A O 1
ATOM 697 N N . THR A 1 92 ? 17.112 -5.093 -11.610 1.00 80.38 92 THR A N 1
ATOM 698 C CA . THR A 1 92 ? 18.559 -4.849 -11.695 1.00 80.38 92 THR A CA 1
ATOM 699 C C . THR A 1 92 ? 19.356 -6.152 -11.772 1.00 80.38 92 THR A C 1
ATOM 701 O O . THR A 1 92 ? 20.341 -6.209 -12.495 1.00 80.38 92 THR A O 1
ATOM 704 N N . GLU A 1 93 ? 18.906 -7.204 -11.080 1.00 80.00 93 GLU A N 1
ATOM 705 C CA . GLU A 1 93 ? 19.568 -8.519 -11.054 1.00 80.00 93 GLU A CA 1
ATOM 706 C C . GLU A 1 93 ? 19.629 -9.180 -12.436 1.00 80.00 93 GLU A C 1
ATOM 708 O O . GLU A 1 93 ? 20.659 -9.723 -12.823 1.00 80.00 93 GLU A O 1
ATOM 713 N N . ASP A 1 94 ? 18.527 -9.100 -13.185 1.00 80.06 94 ASP A N 1
ATOM 714 C CA . ASP A 1 94 ? 18.373 -9.799 -14.461 1.00 80.06 94 ASP A CA 1
ATOM 715 C C . ASP A 1 94 ? 18.568 -8.866 -15.666 1.00 80.06 94 ASP A C 1
ATOM 717 O O . ASP A 1 94 ? 18.583 -9.333 -16.799 1.00 80.06 94 ASP A O 1
ATOM 721 N N . GLY A 1 95 ? 18.665 -7.549 -15.454 1.00 84.88 95 GLY A N 1
ATOM 722 C CA . GLY A 1 95 ? 18.803 -6.569 -16.533 1.00 84.88 95 GLY A CA 1
ATOM 723 C C . GLY A 1 95 ? 17.596 -6.507 -17.477 1.00 84.88 95 GLY A C 1
ATOM 724 O O . GLY A 1 95 ? 17.747 -6.203 -18.660 1.00 84.88 95 GLY A O 1
ATOM 725 N N . HIS A 1 96 ? 16.393 -6.809 -16.983 1.00 86.88 96 HIS A N 1
ATOM 726 C CA . HIS A 1 96 ? 15.185 -6.866 -17.806 1.00 86.88 96 HIS A CA 1
ATOM 727 C C . HIS A 1 96 ? 13.977 -6.213 -17.127 1.00 86.88 96 HIS A C 1
ATOM 729 O O . HIS A 1 96 ? 13.796 -6.279 -15.908 1.00 86.88 96 HIS A O 1
ATOM 735 N N . PHE A 1 97 ? 13.102 -5.623 -17.946 1.00 89.94 97 PHE A N 1
ATOM 736 C CA . PHE A 1 97 ? 11.817 -5.098 -17.494 1.00 89.94 97 PHE A CA 1
ATOM 737 C C . PHE A 1 97 ? 10.813 -6.234 -17.274 1.00 89.94 97 PHE A C 1
ATOM 739 O O . PHE A 1 97 ? 10.644 -7.108 -18.125 1.00 89.94 97 PHE A O 1
ATOM 746 N N . THR A 1 98 ? 10.142 -6.210 -16.127 1.00 90.00 98 THR A N 1
ATOM 747 C CA . THR A 1 98 ? 9.132 -7.188 -15.725 1.00 90.00 98 THR A CA 1
ATOM 748 C C . THR A 1 98 ? 7.803 -6.467 -15.543 1.00 90.00 98 THR A C 1
ATOM 750 O O . THR A 1 98 ? 7.689 -5.562 -14.719 1.00 90.00 98 THR A O 1
ATOM 753 N N . SER A 1 99 ? 6.795 -6.861 -16.320 1.00 91.50 99 SER A N 1
ATOM 754 C CA . SER A 1 99 ? 5.448 -6.283 -16.222 1.00 91.50 99 SER A CA 1
ATOM 755 C C . SER A 1 99 ? 4.609 -7.066 -15.221 1.00 91.50 99 SER A C 1
ATOM 757 O O . SER A 1 99 ? 4.841 -8.259 -15.030 1.00 91.50 99 SER A O 1
ATOM 759 N N . PHE A 1 100 ? 3.626 -6.430 -14.588 1.00 90.19 100 PHE A N 1
ATOM 760 C CA . PHE A 1 100 ? 2.642 -7.131 -13.765 1.00 90.19 100 PHE A CA 1
ATOM 761 C C . PHE A 1 100 ? 1.214 -6.748 -14.155 1.00 90.19 100 PHE A C 1
ATOM 763 O O . PHE A 1 100 ? 0.950 -5.634 -14.599 1.00 90.19 100 PHE A O 1
ATOM 770 N N . ARG A 1 101 ? 0.277 -7.682 -13.981 1.00 89.44 101 ARG A N 1
ATOM 771 C CA . ARG A 1 101 ? -1.153 -7.494 -14.255 1.00 89.44 101 ARG A CA 1
ATOM 772 C C . ARG A 1 101 ? -1.988 -8.020 -13.095 1.00 89.44 101 ARG A C 1
ATOM 774 O O . ARG A 1 101 ? -1.584 -8.946 -12.398 1.00 89.44 101 ARG A O 1
ATOM 781 N N . ASP A 1 102 ? -3.174 -7.436 -12.932 1.00 89.88 102 ASP A N 1
ATOM 782 C CA . ASP A 1 102 ? -4.155 -7.817 -11.913 1.00 89.88 102 ASP A CA 1
ATOM 783 C C . ASP A 1 102 ? -3.586 -7.678 -10.492 1.00 89.88 102 ASP A C 1
ATOM 785 O O . ASP A 1 102 ? -3.909 -8.453 -9.591 1.00 89.88 102 ASP A O 1
ATOM 789 N N . THR A 1 103 ? -2.755 -6.652 -10.302 1.00 88.88 103 THR A N 1
ATOM 790 C CA . THR A 1 103 ? -2.160 -6.271 -9.022 1.00 88.88 103 THR A CA 1
ATOM 791 C C . THR A 1 103 ? -2.656 -4.884 -8.635 1.00 88.88 103 THR A C 1
ATOM 793 O O . THR A 1 103 ? -2.661 -3.963 -9.449 1.00 88.88 103 THR A O 1
ATOM 796 N N . SER A 1 104 ? -3.094 -4.724 -7.393 1.00 90.88 104 SER A N 1
ATOM 797 C CA . SER A 1 104 ? -3.519 -3.446 -6.823 1.00 90.88 104 SER A CA 1
ATOM 798 C C . SER A 1 104 ? -2.727 -3.158 -5.557 1.00 90.88 104 SER A C 1
ATOM 800 O O . SER A 1 104 ? -2.393 -4.078 -4.812 1.00 90.88 104 SER A O 1
ATOM 802 N N . PHE A 1 105 ? -2.448 -1.884 -5.303 1.00 90.31 105 PHE A N 1
ATOM 803 C CA . PHE A 1 105 ? -1.667 -1.437 -4.154 1.00 90.31 105 PHE A CA 1
ATOM 804 C C . PHE A 1 105 ? -2.539 -0.573 -3.249 1.00 90.31 105 PHE A C 1
ATOM 806 O O . PHE A 1 105 ? -3.246 0.313 -3.728 1.00 90.31 105 PHE A O 1
ATOM 813 N N . VAL A 1 106 ? -2.479 -0.836 -1.947 1.00 91.00 106 VAL A N 1
ATOM 814 C CA . VAL A 1 106 ? -3.196 -0.099 -0.905 1.00 91.00 106 VAL A CA 1
ATOM 815 C C . VAL A 1 106 ? -2.173 0.321 0.151 1.00 91.00 106 VAL A C 1
ATOM 817 O O . VAL A 1 106 ? -1.912 -0.435 1.091 1.00 91.00 106 VAL A O 1
ATOM 820 N N . PRO A 1 107 ? -1.525 1.481 -0.029 1.00 87.69 107 PRO A N 1
ATOM 821 C CA . PRO A 1 107 ? -0.595 1.994 0.959 1.00 87.69 107 PRO A CA 1
ATOM 822 C C . PRO A 1 107 ? -1.320 2.691 2.110 1.00 87.69 107 PRO A C 1
ATOM 824 O O . PRO A 1 107 ? -2.293 3.415 1.894 1.00 87.69 107 PRO A O 1
ATOM 827 N N . SER A 1 108 ? -0.808 2.508 3.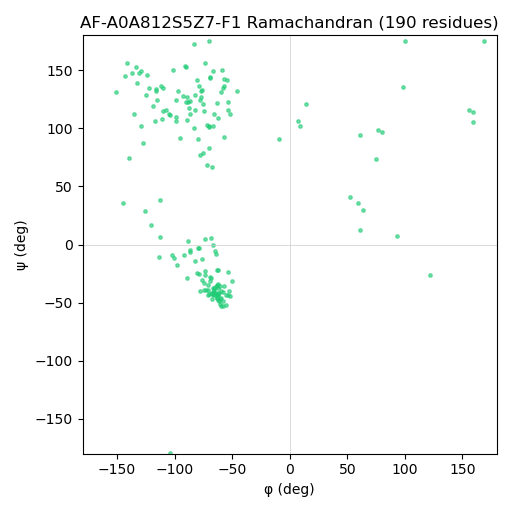325 1.00 85.94 108 SER A N 1
ATOM 828 C CA . SER A 1 108 ? -1.131 3.332 4.486 1.00 85.94 108 SER A CA 1
ATOM 829 C C . SER A 1 108 ? -0.009 4.335 4.748 1.00 85.94 108 SER A C 1
ATOM 831 O O . SER A 1 108 ? 1.161 4.105 4.434 1.00 85.94 108 SER A O 1
ATOM 833 N N . LEU A 1 109 ? -0.398 5.480 5.300 1.00 81.88 109 LEU A N 1
ATOM 834 C CA . LEU A 1 109 ? 0.471 6.607 5.595 1.00 81.88 109 LEU A CA 1
ATOM 835 C C . LEU A 1 109 ? 0.179 7.081 7.006 1.00 81.88 109 LEU A C 1
ATOM 837 O O . LEU A 1 109 ? -0.990 7.181 7.389 1.00 81.88 109 LEU A O 1
ATOM 841 N N . LEU A 1 110 ? 1.22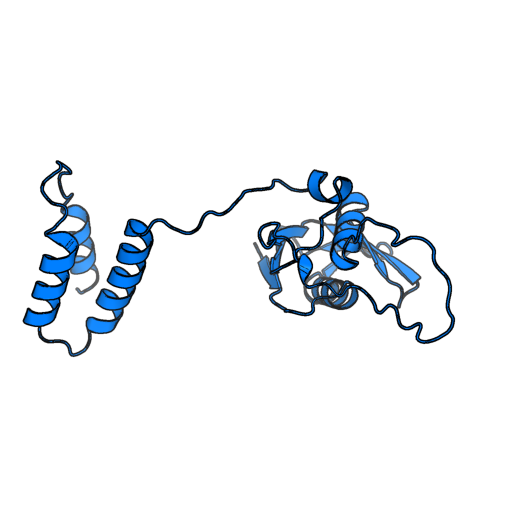5 7.418 7.754 1.00 78.62 110 LEU A N 1
ATOM 842 C CA . LEU A 1 110 ? 1.038 8.199 8.969 1.00 78.62 110 LEU A CA 1
ATOM 843 C C . LEU A 1 110 ? 0.539 9.600 8.602 1.00 78.62 110 LEU A C 1
ATOM 845 O O . LEU A 1 110 ? 0.840 10.119 7.526 1.00 78.62 110 LEU A O 1
ATOM 849 N N . ALA A 1 111 ? -0.255 10.202 9.487 1.00 75.19 111 ALA A N 1
ATOM 850 C CA . ALA A 1 111 ? -0.696 11.575 9.288 1.00 75.19 111 ALA A CA 1
ATOM 851 C C . ALA A 1 111 ? 0.531 12.491 9.141 1.00 75.19 111 ALA A C 1
ATOM 853 O O . ALA A 1 111 ? 1.533 12.262 9.823 1.00 75.19 111 ALA A O 1
ATOM 854 N N . PRO A 1 112 ? 0.472 13.506 8.263 1.00 68.81 112 PRO A N 1
ATOM 855 C CA . PRO A 1 112 ? 1.588 14.411 8.092 1.00 68.81 112 PRO A CA 1
ATOM 856 C C . PRO A 1 112 ? 1.780 15.233 9.374 1.00 68.81 112 PRO A C 1
ATOM 858 O O . PRO A 1 112 ? 1.019 16.162 9.643 1.00 68.81 112 PRO A O 1
ATOM 861 N N . ASP A 1 113 ? 2.760 14.863 10.191 1.00 68.38 113 ASP A N 1
ATOM 862 C CA . ASP A 1 113 ? 3.243 15.642 11.327 1.00 68.38 113 ASP A CA 1
ATOM 863 C C . ASP A 1 113 ? 4.589 16.303 10.982 1.00 68.38 113 ASP A C 1
ATOM 865 O O . ASP A 1 113 ? 5.111 16.157 9.873 1.00 68.38 113 ASP A O 1
ATOM 869 N N . SER A 1 114 ? 5.172 17.048 11.923 1.00 56.16 114 SER A N 1
ATOM 870 C CA . SER A 1 114 ? 6.449 17.744 11.711 1.00 56.16 114 SER A CA 1
ATOM 871 C C . SER A 1 114 ? 7.648 16.817 11.458 1.00 56.16 114 SER A C 1
ATOM 873 O O . SER A 1 114 ? 8.725 17.317 11.134 1.00 56.16 114 SER A O 1
ATOM 875 N N . GLN A 1 115 ? 7.489 15.497 11.610 1.00 60.38 115 GLN A N 1
ATOM 876 C CA . GLN A 1 115 ? 8.535 14.489 11.410 1.00 60.38 115 GLN A CA 1
ATOM 877 C C . GLN A 1 115 ? 8.257 13.562 10.216 1.00 60.38 115 GLN A C 1
ATOM 879 O O . GLN A 1 115 ? 9.146 12.824 9.791 1.00 60.38 115 GLN A O 1
ATOM 884 N N . SER A 1 116 ? 7.049 13.612 9.658 1.00 63.09 116 SER A N 1
ATOM 885 C CA . SER A 1 116 ? 6.648 12.839 8.490 1.00 63.09 116 SER A CA 1
ATOM 886 C C . SER A 1 116 ? 7.355 13.300 7.211 1.00 63.09 116 SER A C 1
ATOM 888 O O . SER A 1 116 ? 7.607 14.487 6.989 1.00 63.09 116 SER A O 1
ATOM 890 N N . LEU A 1 117 ? 7.680 12.341 6.344 1.00 66.44 117 LEU A N 1
ATOM 891 C CA . LEU A 1 117 ? 8.240 12.632 5.028 1.00 66.44 117 LEU A CA 1
ATOM 892 C C . LEU A 1 117 ? 7.119 13.081 4.088 1.00 66.44 117 LEU A C 1
ATOM 894 O O . LEU A 1 117 ? 6.144 12.361 3.885 1.00 66.44 117 LEU A O 1
ATOM 898 N N . GLU A 1 118 ? 7.265 14.263 3.487 1.00 68.75 118 GLU A N 1
ATOM 899 C CA . GLU A 1 118 ? 6.299 14.746 2.502 1.00 68.75 118 GLU A CA 1
ATOM 900 C C . GLU A 1 118 ? 6.259 13.825 1.280 1.00 68.75 118 GLU A C 1
ATOM 902 O O . GLU A 1 118 ? 7.238 13.648 0.551 1.00 68.75 118 GLU A O 1
ATOM 907 N N . ILE A 1 119 ? 5.079 13.284 1.000 1.00 73.25 119 ILE A N 1
ATOM 908 C CA . ILE A 1 119 ? 4.850 12.507 -0.210 1.00 73.25 119 ILE A CA 1
ATOM 909 C C . ILE A 1 119 ? 4.691 13.448 -1.395 1.00 73.25 119 ILE A C 1
ATOM 911 O O . ILE A 1 119 ? 3.841 14.343 -1.410 1.00 73.25 119 ILE A O 1
ATOM 915 N N . GLY A 1 120 ? 5.477 13.203 -2.442 1.00 74.69 120 GLY A N 1
ATOM 916 C CA . GLY A 1 120 ? 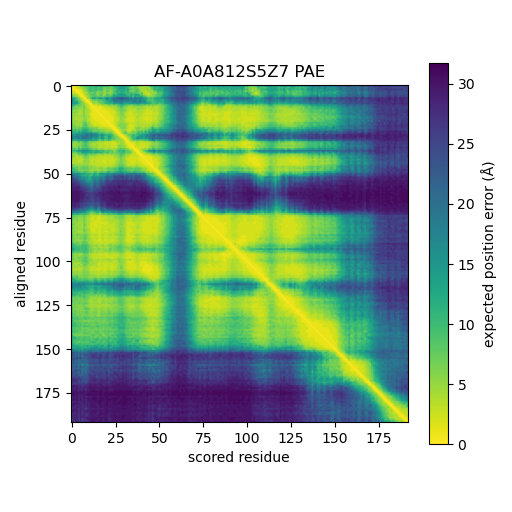5.438 14.010 -3.652 1.00 74.69 120 GLY A CA 1
ATOM 917 C C . GLY A 1 120 ? 4.044 14.054 -4.289 1.00 74.69 120 GLY A C 1
ATOM 918 O O . GLY A 1 120 ? 3.400 13.025 -4.501 1.00 74.69 120 GLY A O 1
ATOM 919 N N . LYS A 1 121 ? 3.615 15.250 -4.716 1.00 81.75 121 LYS A N 1
ATOM 920 C CA . LYS A 1 121 ? 2.332 15.476 -5.420 1.00 81.75 121 LYS A CA 1
ATOM 921 C C . LYS A 1 121 ? 2.129 14.588 -6.651 1.00 81.75 121 LYS A C 1
ATOM 923 O O . LYS A 1 121 ? 1.005 14.410 -7.104 1.00 81.75 121 LYS A O 1
ATOM 928 N N . ARG A 1 122 ? 3.210 14.087 -7.255 1.00 84.62 122 ARG A N 1
ATOM 929 C CA . ARG A 1 122 ? 3.136 13.175 -8.402 1.00 84.62 122 ARG A CA 1
ATOM 930 C C . ARG A 1 122 ? 2.707 11.771 -7.979 1.00 84.62 122 ARG A C 1
ATOM 932 O O . ARG A 1 122 ? 1.924 11.160 -8.693 1.00 84.62 122 ARG A O 1
ATOM 939 N N . PHE A 1 123 ? 3.191 11.287 -6.836 1.00 85.38 123 PHE A N 1
ATOM 940 C CA . PHE A 1 123 ? 2.797 9.995 -6.281 1.00 85.38 123 PHE A CA 1
ATOM 941 C C . PHE A 1 123 ? 1.330 10.013 -5.842 1.00 85.38 123 PHE A C 1
ATOM 943 O O . PHE A 1 123 ? 0.569 9.129 -6.220 1.00 85.38 123 PHE A O 1
ATOM 950 N N . SER A 1 124 ? 0.907 11.057 -5.121 1.00 85.62 124 SER A N 1
ATOM 951 C CA . SER A 1 124 ? -0.455 11.138 -4.575 1.00 85.62 124 SER A CA 1
ATOM 952 C C . SER A 1 124 ? -1.562 11.161 -5.633 1.00 85.62 124 SER A C 1
ATOM 954 O O . SER A 1 124 ? -2.678 10.756 -5.339 1.00 85.62 124 SER A O 1
ATOM 956 N N . ARG A 1 125 ? -1.269 11.554 -6.882 1.00 89.50 125 ARG A N 1
ATOM 957 C CA . ARG A 1 125 ? -2.227 11.504 -8.007 1.00 89.50 125 ARG A CA 1
ATOM 958 C C . ARG A 1 125 ? -2.694 10.092 -8.362 1.00 89.50 125 ARG A C 1
ATOM 960 O O . ARG A 1 125 ? -3.733 9.956 -8.996 1.00 89.50 125 ARG A O 1
ATOM 967 N N . HIS A 1 126 ? -1.927 9.068 -7.990 1.00 89.50 126 HIS A N 1
ATOM 968 C CA . HIS A 1 126 ? -2.245 7.671 -8.294 1.00 89.50 126 HIS A CA 1
ATOM 969 C C . HIS A 1 126 ? -3.159 7.018 -7.251 1.00 89.50 126 HIS A C 1
ATOM 971 O O . HIS A 1 126 ? -3.581 5.880 -7.445 1.00 89.50 126 HIS A O 1
ATOM 977 N N . PHE A 1 127 ? -3.477 7.717 -6.157 1.00 89.56 127 PHE A N 1
ATOM 978 C CA . PHE A 1 127 ? -4.232 7.164 -5.036 1.00 89.56 127 PHE A CA 1
ATOM 979 C C . PHE A 1 127 ? -5.393 8.064 -4.625 1.00 89.56 127 PHE A C 1
ATOM 981 O O . PHE A 1 127 ? -5.302 9.290 -4.647 1.00 89.56 127 PHE A O 1
ATOM 988 N N . PHE A 1 128 ? -6.471 7.437 -4.161 1.00 88.50 128 PHE A N 1
ATOM 989 C CA . PHE A 1 128 ? -7.495 8.125 -3.386 1.00 88.50 128 PHE A CA 1
ATOM 990 C C . PHE A 1 128 ? -7.035 8.196 -1.933 1.00 88.50 128 PHE A C 1
ATOM 992 O O . PHE A 1 128 ? -6.870 7.167 -1.280 1.00 88.50 128 PHE A O 1
ATOM 999 N N . LEU A 1 129 ? -6.804 9.411 -1.442 1.00 85.81 129 LEU A N 1
ATOM 1000 C CA . LEU A 1 129 ? -6.400 9.647 -0.062 1.00 85.81 129 LEU A CA 1
ATOM 1001 C C . LEU A 1 129 ? -7.640 9.821 0.814 1.00 85.81 129 LEU A C 1
ATOM 1003 O O . LEU A 1 129 ? -8.495 10.659 0.528 1.00 85.81 129 LEU A O 1
ATOM 1007 N N . ALA A 1 130 ? -7.712 9.043 1.889 1.00 87.44 130 ALA A N 1
ATOM 1008 C CA . ALA A 1 130 ? -8.726 9.171 2.924 1.00 87.44 130 ALA A CA 1
ATOM 1009 C C . ALA A 1 130 ? -8.033 9.333 4.277 1.00 87.44 130 ALA A C 1
ATOM 1011 O O . ALA A 1 130 ? -7.154 8.545 4.629 1.00 87.44 130 ALA A O 1
ATOM 1012 N N . PHE A 1 131 ? -8.422 10.363 5.025 1.00 85.56 131 PHE A N 1
ATOM 1013 C CA . PHE A 1 131 ? -7.936 10.570 6.382 1.00 85.56 131 PHE A CA 1
ATOM 1014 C C . PHE A 1 131 ? -8.738 9.700 7.343 1.00 85.56 131 PHE A C 1
ATOM 1016 O O . PHE A 1 131 ? -9.968 9.721 7.336 1.00 85.56 131 PHE A O 1
ATOM 1023 N N . MET A 1 132 ? -8.026 8.933 8.162 1.00 85.75 132 MET A N 1
ATOM 1024 C CA . MET A 1 132 ? -8.619 8.114 9.210 1.00 85.75 132 MET A CA 1
ATOM 1025 C C . MET A 1 132 ? -8.496 8.863 10.533 1.00 85.75 132 MET A C 1
ATOM 1027 O O . MET A 1 132 ? -7.395 9.032 11.055 1.00 85.75 132 MET A O 1
ATOM 1031 N N . GLU A 1 133 ? -9.623 9.332 11.059 1.00 87.12 133 GLU A N 1
ATOM 1032 C CA . GLU A 1 133 ? -9.670 9.951 12.382 1.00 87.12 133 GLU A CA 1
ATOM 1033 C C . GLU A 1 133 ? -9.541 8.899 13.488 1.00 87.12 133 GLU A C 1
ATOM 1035 O O . GLU A 1 133 ? -9.874 7.721 13.313 1.00 87.12 133 GLU A O 1
ATOM 1040 N N . ILE A 1 134 ? -9.079 9.342 14.660 1.00 88.38 134 ILE A N 1
ATOM 1041 C CA . ILE A 1 134 ? -9.114 8.515 15.866 1.00 88.38 134 ILE A CA 1
ATOM 1042 C C . ILE A 1 134 ? -10.587 8.167 16.149 1.00 88.38 134 ILE A C 1
ATOM 1044 O O . ILE A 1 134 ? -11.427 9.070 16.151 1.00 88.38 134 ILE A O 1
ATOM 1048 N N . PRO A 1 135 ? -10.931 6.887 16.395 1.00 91.69 135 PRO A N 1
ATOM 1049 C CA . PRO A 1 135 ? -12.305 6.505 16.693 1.00 91.69 135 PRO A CA 1
ATOM 1050 C C . PRO A 1 135 ? -12.873 7.307 17.868 1.00 91.69 135 PRO A C 1
ATOM 1052 O O . PRO A 1 135 ? -12.180 7.549 18.856 1.00 91.69 135 PRO A O 1
ATOM 1055 N N . SER A 1 136 ? -14.152 7.685 17.792 1.00 93.31 136 SER A N 1
ATOM 1056 C CA . SER A 1 136 ? -14.807 8.421 18.879 1.00 93.31 136 SER A CA 1
ATOM 1057 C C . SER A 1 136 ? -14.768 7.636 20.192 1.00 93.31 136 SER A C 1
ATOM 1059 O O . SER A 1 136 ? -14.825 6.404 20.183 1.00 93.31 136 SER A O 1
ATOM 1061 N N . GLU A 1 137 ? -14.751 8.331 21.333 1.00 93.19 137 GLU A N 1
ATOM 1062 C CA . GLU A 1 137 ? -14.733 7.689 22.657 1.00 93.19 137 GLU A CA 1
ATOM 1063 C C . GLU A 1 137 ? -15.870 6.666 22.811 1.00 93.19 137 GLU A C 1
ATOM 1065 O O . GLU A 1 137 ? -15.660 5.554 23.286 1.00 93.19 137 GLU A O 1
ATOM 1070 N N . ALA A 1 138 ? -17.061 6.992 22.302 1.00 90.31 138 ALA A N 1
ATOM 1071 C CA . ALA A 1 138 ? -18.196 6.077 22.270 1.00 90.31 138 ALA A CA 1
ATOM 1072 C C . ALA A 1 138 ? -17.908 4.784 21.479 1.00 90.31 138 ALA A C 1
ATOM 1074 O O . ALA A 1 138 ? -18.321 3.699 21.891 1.00 90.31 138 ALA A O 1
ATOM 1075 N N . SER A 1 139 ? -17.209 4.889 20.346 1.00 92.19 139 SER A N 1
ATOM 1076 C CA . SER A 1 139 ? -16.814 3.733 19.531 1.00 92.19 139 SER A CA 1
ATOM 1077 C C . SER A 1 139 ? -15.750 2.903 20.242 1.00 92.19 139 SER A C 1
ATOM 1079 O O . SER A 1 139 ? -15.866 1.682 20.297 1.00 92.19 139 SER A O 1
ATOM 1081 N N . ILE A 1 140 ? -14.762 3.565 20.850 1.00 92.50 140 ILE A N 1
ATOM 1082 C CA . ILE A 1 140 ? -13.715 2.936 21.662 1.00 92.50 140 ILE A CA 1
ATOM 1083 C C . ILE A 1 140 ? -14.346 2.143 22.811 1.00 92.50 140 ILE A C 1
ATOM 1085 O O . ILE A 1 140 ? -14.108 0.941 22.933 1.00 92.50 140 ILE A O 1
ATOM 1089 N N . GLN A 1 141 ? -15.215 2.778 23.604 1.00 87.25 141 GLN A N 1
ATOM 1090 C CA . GLN A 1 141 ? -15.936 2.130 24.700 1.00 87.25 141 GLN A CA 1
ATOM 1091 C C . GLN A 1 141 ? -16.711 0.904 24.209 1.00 87.25 141 GLN A C 1
ATOM 1093 O O . GLN A 1 141 ? -16.645 -0.150 24.840 1.00 87.25 141 GLN A O 1
ATOM 1098 N N . LYS A 1 142 ? -17.399 0.997 23.062 1.00 87.50 142 LYS A N 1
ATOM 1099 C CA . LYS A 1 142 ? -18.148 -0.127 22.482 1.00 87.50 142 LYS A CA 1
ATOM 1100 C C . LYS A 1 142 ? -17.239 -1.281 22.045 1.00 87.50 142 LYS A C 1
ATOM 1102 O O . LYS A 1 142 ? -17.563 -2.436 22.328 1.00 87.50 142 LYS A O 1
ATOM 1107 N N . ILE A 1 143 ? -16.112 -0.992 21.390 1.00 88.94 143 ILE A N 1
ATOM 1108 C CA . ILE A 1 143 ? -15.126 -2.002 20.969 1.00 88.94 143 ILE A CA 1
ATOM 1109 C C . ILE A 1 143 ? -14.588 -2.743 22.197 1.00 88.94 143 ILE A C 1
ATOM 1111 O O . ILE A 1 143 ? -14.689 -3.968 22.269 1.00 88.94 143 ILE A O 1
ATOM 1115 N N . PHE A 1 144 ? -14.091 -2.010 23.196 1.00 88.75 144 PHE A N 1
ATOM 1116 C CA . PHE A 1 144 ? -13.528 -2.616 24.402 1.00 88.75 144 PHE A CA 1
ATOM 1117 C C . PHE A 1 144 ? -14.578 -3.354 25.236 1.00 88.75 144 PHE A C 1
ATOM 1119 O O . PHE A 1 144 ? -14.299 -4.448 25.718 1.00 88.75 144 PHE A O 1
ATOM 1126 N N . SER A 1 145 ? -15.802 -2.831 25.337 1.00 81.94 145 SER A N 1
ATOM 1127 C CA . SER A 1 145 ? -16.907 -3.530 26.010 1.00 81.94 145 SER A CA 1
ATOM 1128 C C . SER A 1 145 ? -17.230 -4.856 25.331 1.00 81.94 145 SER A C 1
ATOM 1130 O O . SER A 1 145 ? -17.424 -5.858 26.009 1.00 81.94 145 SER A O 1
ATOM 1132 N N . THR A 1 146 ? -17.239 -4.887 23.995 1.00 84.81 146 THR A N 1
ATOM 1133 C CA . THR A 1 146 ? -17.490 -6.118 23.229 1.00 84.81 146 THR A CA 1
ATOM 1134 C C . THR A 1 146 ? -16.396 -7.153 23.488 1.00 84.81 146 THR A C 1
ATOM 1136 O O . THR A 1 146 ? -16.701 -8.308 23.775 1.00 84.81 146 THR A O 1
ATOM 1139 N N . ILE A 1 147 ? -15.125 -6.736 23.454 1.00 85.44 147 ILE A N 1
ATOM 1140 C CA . ILE A 1 147 ? -13.982 -7.609 23.761 1.00 85.44 147 ILE A CA 1
ATOM 1141 C C . ILE A 1 147 ? -14.092 -8.149 25.189 1.00 85.44 147 ILE A C 1
ATOM 1143 O O . ILE A 1 147 ? -13.916 -9.347 25.400 1.00 85.44 147 ILE A O 1
ATOM 1147 N N . LEU A 1 148 ? -14.408 -7.296 26.165 1.00 83.06 148 LEU A N 1
ATOM 1148 C CA . LEU A 1 148 ? -14.595 -7.718 27.550 1.00 83.06 148 LEU A CA 1
ATOM 1149 C C . LEU A 1 148 ? -15.741 -8.726 27.660 1.00 83.06 148 LEU A C 1
ATOM 1151 O O . LEU A 1 148 ? -15.519 -9.817 28.163 1.00 83.06 148 LEU A O 1
ATOM 1155 N N . CYS A 1 149 ? -16.926 -8.445 27.121 1.00 77.19 149 CYS A N 1
ATOM 1156 C CA . CYS A 1 149 ? -18.043 -9.393 27.156 1.00 77.19 149 CYS A CA 1
ATOM 1157 C C . CYS A 1 149 ? -17.665 -10.772 26.587 1.00 77.19 149 CYS A C 1
ATOM 1159 O O . CYS A 1 149 ? -17.966 -11.779 27.217 1.00 77.19 149 CYS A O 1
ATOM 1161 N N . LEU A 1 150 ? -16.948 -10.827 25.461 1.00 77.12 150 LEU A N 1
ATOM 1162 C CA . LEU A 1 150 ? -16.515 -12.091 24.847 1.00 77.12 150 LEU A CA 1
ATOM 1163 C C . LEU A 1 150 ? -15.448 -12.847 25.659 1.00 77.12 150 LEU A C 1
ATOM 1165 O O . LEU A 1 150 ? -15.355 -14.069 25.565 1.00 77.12 150 LEU A O 1
ATOM 1169 N N . ASN A 1 151 ? -14.628 -12.146 26.444 1.00 74.12 151 ASN A N 1
ATOM 1170 C CA . ASN A 1 151 ? -13.594 -12.774 27.274 1.00 74.12 151 ASN A CA 1
ATOM 1171 C C . ASN A 1 151 ? -14.108 -13.157 28.669 1.00 74.12 151 ASN A C 1
ATOM 1173 O O . ASN A 1 151 ? -13.627 -14.120 29.260 1.00 74.12 151 ASN A O 1
ATOM 1177 N N . LEU A 1 152 ? -15.102 -12.435 29.189 1.00 68.44 152 LEU A N 1
ATOM 1178 C CA . LEU A 1 152 ? -15.655 -12.647 30.528 1.00 68.44 152 LEU A CA 1
ATOM 1179 C C . LEU A 1 152 ? -16.772 -13.710 30.558 1.00 68.44 152 LEU A C 1
ATOM 1181 O O . LEU A 1 152 ? -17.180 -14.129 31.637 1.00 68.44 152 LEU A O 1
ATOM 1185 N N . THR A 1 153 ? -17.211 -14.232 29.405 1.00 59.50 153 THR A N 1
ATOM 1186 C CA . THR A 1 153 ? -18.181 -15.345 29.313 1.00 59.50 153 THR A CA 1
ATOM 1187 C C . THR A 1 153 ? -17.684 -16.685 29.876 1.00 59.50 153 THR A C 1
ATOM 1189 O O . THR A 1 153 ? -18.459 -17.634 29.958 1.00 59.50 153 THR A O 1
ATOM 1192 N N . LYS A 1 154 ? -16.415 -16.801 30.295 1.00 56.84 154 LYS A N 1
ATOM 1193 C CA . LYS A 1 154 ? -15.908 -17.971 31.032 1.00 56.84 154 LYS A CA 1
ATOM 1194 C C . LYS A 1 154 ? -15.437 -17.565 32.428 1.00 56.84 154 LYS A C 1
ATOM 1196 O O . LYS A 1 154 ? -14.365 -16.994 32.583 1.00 56.84 154 LYS A O 1
ATOM 1201 N N . GLY A 1 155 ? -16.223 -17.925 33.444 1.00 60.00 155 GLY A N 1
ATOM 1202 C CA . GLY A 1 155 ? -15.798 -17.909 34.849 1.00 60.00 155 GLY A CA 1
ATOM 1203 C C . GLY A 1 155 ? -16.098 -16.635 35.642 1.00 60.00 155 GLY A C 1
ATOM 1204 O O . GLY A 1 155 ? -15.661 -16.545 36.786 1.00 60.00 155 GLY A O 1
ATOM 1205 N N . ILE A 1 156 ? -16.843 -15.672 35.088 1.00 63.22 156 ILE A N 1
ATOM 1206 C CA . ILE A 1 156 ? -17.263 -14.479 35.835 1.00 63.22 156 ILE A CA 1
ATOM 1207 C C . ILE A 1 156 ? -18.687 -14.655 36.378 1.00 63.22 156 ILE A C 1
ATOM 1209 O O . ILE A 1 156 ? -19.572 -15.047 35.618 1.00 63.22 156 ILE A O 1
ATOM 1213 N N . PRO A 1 157 ? -18.936 -14.348 37.667 1.00 69.06 157 PRO A N 1
ATOM 1214 C CA . PRO A 1 157 ? -20.279 -14.363 38.235 1.00 69.06 157 PRO A CA 1
ATOM 1215 C C . PRO A 1 157 ? -21.229 -13.419 37.484 1.00 69.06 157 PRO A C 1
ATOM 1217 O O . PRO A 1 157 ? -20.897 -12.255 37.245 1.00 69.06 157 PRO A O 1
ATOM 1220 N N . GLU A 1 158 ? -22.435 -13.901 37.181 1.00 67.12 158 GLU A N 1
ATOM 1221 C CA . GLU A 1 158 ? -23.495 -13.187 36.445 1.00 67.12 158 GLU A CA 1
ATOM 1222 C C . GLU A 1 158 ? -23.774 -11.775 37.004 1.00 67.12 158 GLU A C 1
ATOM 1224 O O . GLU A 1 158 ? -24.077 -10.836 36.272 1.00 67.12 158 GLU A O 1
ATOM 1229 N N . GLU A 1 159 ? -23.590 -11.583 38.311 1.00 69.88 159 GLU A N 1
ATOM 1230 C CA . GLU A 1 159 ? -23.766 -10.309 39.019 1.00 69.88 159 GLU A CA 1
ATOM 1231 C C . GLU A 1 159 ? -22.767 -9.224 38.590 1.00 69.88 159 GLU A C 1
ATOM 1233 O O . GLU A 1 159 ? -23.113 -8.042 38.501 1.00 69.88 159 GLU A O 1
ATOM 1238 N N . VAL A 1 160 ? -21.520 -9.614 38.308 1.00 68.75 160 VAL A N 1
ATOM 1239 C CA . VAL A 1 160 ? -20.478 -8.702 37.813 1.00 68.75 160 VAL A CA 1
ATOM 1240 C C . VAL A 1 160 ? -20.773 -8.340 36.364 1.00 68.75 160 VAL A C 1
ATOM 1242 O O . VAL A 1 160 ? -20.656 -7.172 35.988 1.00 68.75 160 VAL A O 1
ATOM 1245 N N . MET A 1 161 ? -21.242 -9.312 35.577 1.00 64.81 161 MET A N 1
ATOM 1246 C CA . MET A 1 161 ? -21.660 -9.083 34.199 1.00 64.81 161 MET A CA 1
ATOM 1247 C C . MET A 1 161 ? -22.841 -8.106 34.148 1.00 64.81 161 MET A C 1
ATOM 1249 O O . MET A 1 161 ? -22.744 -7.089 33.470 1.00 64.81 161 MET A O 1
ATOM 1253 N N . GLN A 1 162 ? -23.882 -8.297 34.965 1.00 66.56 162 GLN A N 1
ATOM 1254 C CA . GLN A 1 162 ? -25.026 -7.380 35.043 1.00 66.56 162 GLN A CA 1
ATOM 1255 C C . GLN A 1 162 ? -24.653 -5.970 35.521 1.00 66.56 162 GLN A C 1
ATOM 1257 O O . GLN A 1 162 ? -25.209 -4.993 35.015 1.00 66.56 162 GLN A O 1
ATOM 1262 N N . LYS A 1 163 ? -23.711 -5.826 36.466 1.00 66.38 163 LYS A N 1
ATOM 1263 C CA . LYS A 1 163 ? -23.202 -4.507 36.887 1.00 66.38 163 LYS A CA 1
ATOM 1264 C C . LYS A 1 163 ? -22.421 -3.815 35.774 1.00 66.38 163 LYS A C 1
ATOM 1266 O O . LYS A 1 163 ? -22.619 -2.620 35.567 1.00 66.38 163 LYS A O 1
ATOM 1271 N N . LEU A 1 164 ? -21.586 -4.549 35.037 1.00 62.25 164 LEU A N 1
ATOM 1272 C CA . LEU A 1 164 ? -20.869 -4.017 33.879 1.00 62.25 164 LEU A CA 1
ATOM 1273 C C . LEU A 1 164 ? -21.851 -3.594 32.785 1.00 62.25 164 LEU A C 1
ATOM 1275 O O . LEU A 1 164 ? -21.762 -2.470 32.303 1.00 62.25 164 LEU A O 1
ATOM 1279 N N . THR A 1 165 ? -22.846 -4.423 32.458 1.00 63.59 165 THR A N 1
ATOM 1280 C CA . THR A 1 165 ? -23.848 -4.090 31.438 1.00 63.59 165 THR A CA 1
ATOM 1281 C C . THR A 1 165 ? -24.723 -2.903 31.860 1.00 63.59 165 THR A C 1
ATOM 1283 O O . THR A 1 165 ? -24.955 -2.007 31.054 1.00 63.59 165 THR A O 1
ATOM 1286 N N . ARG A 1 166 ? -25.172 -2.823 33.121 1.00 60.66 166 ARG A N 1
ATOM 1287 C CA . ARG A 1 166 ? -25.984 -1.689 33.610 1.00 60.66 166 ARG A CA 1
ATOM 1288 C C . ARG A 1 166 ? -25.190 -0.393 33.741 1.00 60.66 166 ARG A C 1
ATOM 1290 O O . ARG A 1 166 ? -25.723 0.655 33.405 1.00 60.66 166 ARG A O 1
ATOM 1297 N N . SER A 1 167 ? -23.939 -0.449 34.193 1.00 60.91 167 SER A N 1
ATOM 1298 C CA . SER A 1 167 ? -23.070 0.732 34.284 1.00 60.91 167 SER A CA 1
ATOM 1299 C C . SER A 1 167 ? -22.734 1.290 32.894 1.00 60.91 167 SER A C 1
ATOM 1301 O O . SER A 1 167 ? -22.824 2.495 32.670 1.00 60.91 167 SER A O 1
ATOM 1303 N N . PHE A 1 168 ? -22.441 0.412 31.925 1.00 55.66 168 PHE A N 1
ATOM 1304 C CA . PHE A 1 168 ? -22.067 0.823 30.568 1.00 55.66 168 PHE A CA 1
ATOM 1305 C C . PHE A 1 168 ? -23.248 1.256 29.692 1.00 55.66 168 PHE A C 1
ATOM 1307 O O . PHE A 1 168 ? -23.126 2.221 28.941 1.00 55.66 168 PHE A O 1
ATOM 1314 N N . TRP A 1 169 ? -24.391 0.569 29.764 1.00 54.94 169 TRP A N 1
ATOM 1315 C CA . TRP A 1 169 ? -25.551 0.864 28.909 1.00 54.94 169 TRP A CA 1
ATOM 1316 C C . TRP A 1 169 ? -26.613 1.733 29.602 1.00 54.94 169 TRP A C 1
ATOM 1318 O O . TRP A 1 169 ? -27.425 2.365 28.928 1.00 54.94 169 TRP A O 1
ATOM 1328 N N . GLY A 1 170 ? -26.597 1.826 30.936 1.00 49.44 170 GLY A N 1
ATOM 1329 C CA . GLY A 1 170 ? -27.589 2.569 31.723 1.00 49.44 170 GLY A CA 1
ATOM 1330 C C . GLY A 1 170 ? -27.462 4.091 31.646 1.00 49.44 170 GLY A C 1
ATOM 1331 O O . GLY A 1 170 ? -28.458 4.785 31.816 1.00 49.44 170 GLY A O 1
ATOM 1332 N N . HIS A 1 171 ? -26.288 4.631 31.304 1.00 47.78 171 HIS A N 1
ATOM 1333 C CA . HIS A 1 171 ? -26.118 6.079 31.117 1.00 47.78 171 HIS A CA 1
ATOM 1334 C C . HIS A 1 171 ? -26.625 6.605 29.762 1.00 47.78 171 HIS A C 1
ATOM 1336 O O . HIS A 1 171 ? -26.601 7.814 29.537 1.00 47.78 171 HIS A O 1
ATOM 1342 N N . ARG A 1 172 ? -27.109 5.737 28.859 1.00 43.72 172 ARG A N 1
ATOM 1343 C CA . ARG A 1 172 ? -27.529 6.125 27.500 1.00 43.72 172 ARG A CA 1
ATOM 1344 C C . ARG A 1 172 ? -28.964 5.711 27.136 1.00 43.72 172 ARG A C 1
ATOM 1346 O O . ARG A 1 172 ? -29.265 5.527 25.964 1.00 43.72 172 ARG A O 1
ATOM 1353 N N . LEU A 1 173 ? -29.863 5.609 28.118 1.00 40.44 173 LEU A N 1
ATOM 1354 C CA . LEU A 1 173 ? -31.302 5.368 27.897 1.00 40.44 173 LEU A CA 1
ATOM 1355 C C . LEU A 1 173 ? -32.187 6.563 28.297 1.00 40.44 173 LEU A C 1
ATOM 1357 O O . LEU A 1 173 ? -33.290 6.385 28.797 1.00 40.44 173 LEU A O 1
ATOM 1361 N N . HIS A 1 174 ? -31.726 7.792 28.037 1.00 37.81 174 HIS A N 1
ATOM 1362 C CA . HIS A 1 174 ? -32.602 8.977 28.039 1.00 37.81 174 HIS A CA 1
ATOM 1363 C C . HIS A 1 174 ? -32.803 9.623 26.661 1.00 37.81 174 HIS A C 1
ATOM 1365 O O . HIS A 1 174 ? -33.491 10.633 26.562 1.00 37.81 174 HIS A O 1
ATOM 1371 N N . SER A 1 175 ? -32.300 9.027 25.576 1.00 37.47 175 SER A N 1
ATOM 1372 C CA . SER A 1 175 ? -32.665 9.450 24.221 1.00 37.47 175 SER A CA 1
ATOM 1373 C C . SER A 1 175 ? -33.108 8.253 23.383 1.00 37.47 175 SER A C 1
ATOM 1375 O O . SER A 1 175 ? -32.280 7.467 22.929 1.00 37.47 175 SER A O 1
ATOM 1377 N N . ASN A 1 176 ? -34.429 8.144 23.237 1.00 38.09 176 ASN A N 1
ATOM 1378 C CA . ASN A 1 176 ? -35.212 7.344 22.293 1.00 38.09 176 ASN A CA 1
ATOM 1379 C C . ASN A 1 176 ? -34.421 6.655 21.170 1.00 38.09 176 ASN A C 1
ATOM 1381 O O . ASN A 1 176 ? -34.290 7.194 20.073 1.00 38.09 176 ASN A O 1
ATOM 1385 N N . VAL A 1 177 ? -33.984 5.423 21.416 1.00 38.62 177 VAL A N 1
ATOM 1386 C CA . VAL A 1 177 ? -33.794 4.429 20.360 1.00 38.62 177 VAL A CA 1
ATOM 1387 C C . VAL A 1 177 ? -34.393 3.139 20.891 1.00 38.62 177 VAL A C 1
ATOM 1389 O O . VAL A 1 177 ? -33.915 2.578 21.876 1.00 38.62 177 VAL A O 1
ATOM 1392 N N . GLU A 1 178 ? -35.490 2.727 20.267 1.00 34.94 178 GLU A N 1
ATOM 1393 C CA . GLU A 1 178 ? -36.114 1.425 20.459 1.00 34.94 178 GLU A CA 1
ATOM 1394 C C . GLU A 1 178 ? -35.032 0.353 20.274 1.00 34.94 178 GLU A C 1
ATOM 1396 O O . GLU A 1 178 ? -34.444 0.209 19.201 1.00 34.94 178 GLU A O 1
ATOM 1401 N N . VAL A 1 179 ? -34.687 -0.335 21.363 1.00 45.84 179 VAL A N 1
ATOM 1402 C CA . VAL A 1 179 ? -33.733 -1.441 21.333 1.00 45.84 179 VAL A CA 1
ATOM 1403 C C . VAL A 1 179 ? -34.427 -2.585 20.610 1.00 45.84 179 VAL A C 1
ATOM 1405 O O . VAL A 1 179 ? -35.284 -3.257 21.183 1.00 45.84 179 VAL A O 1
ATOM 1408 N N . ASP A 1 180 ? -34.077 -2.786 19.342 1.00 40.91 180 ASP A N 1
ATOM 1409 C CA . ASP A 1 180 ? -34.541 -3.935 18.579 1.00 40.91 180 ASP A CA 1
ATOM 1410 C C . ASP A 1 180 ? -34.017 -5.220 19.243 1.00 40.91 180 ASP A C 1
ATOM 1412 O O .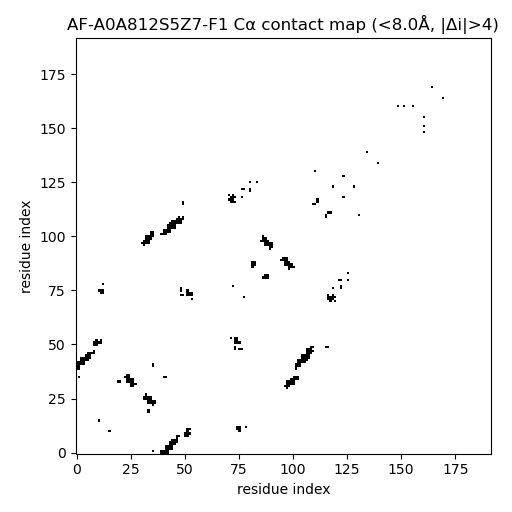 ASP A 1 180 ? -32.823 -5.534 19.255 1.00 40.91 180 ASP A O 1
ATOM 1416 N N . THR A 1 181 ? -34.942 -5.947 19.863 1.00 47.53 181 THR A N 1
ATOM 1417 C CA . THR A 1 181 ? -34.708 -7.194 20.606 1.00 47.53 181 THR A CA 1
ATOM 1418 C C . THR A 1 181 ? -34.418 -8.387 19.685 1.00 47.53 181 THR A C 1
ATOM 1420 O O . THR A 1 181 ? -34.235 -9.513 20.156 1.00 47.53 181 THR A O 1
ATOM 1423 N N . SER A 1 182 ? -34.313 -8.157 18.373 1.00 41.03 182 SER A N 1
ATOM 1424 C CA . SER A 1 182 ? -33.932 -9.148 17.364 1.00 41.03 182 SER A CA 1
ATOM 1425 C C . SER A 1 182 ? -32.532 -9.742 17.597 1.00 41.03 182 SER A C 1
ATOM 1427 O O . SER A 1 182 ? -32.336 -10.949 17.432 1.00 41.03 182 SER A O 1
ATOM 1429 N N . GLY A 1 183 ? -31.572 -8.945 18.083 1.00 40.91 183 GLY A N 1
ATOM 1430 C CA . GLY A 1 183 ? -30.189 -9.387 18.312 1.00 40.91 183 GLY A CA 1
ATOM 1431 C C . GLY A 1 183 ? -30.016 -10.391 19.460 1.00 40.91 183 GLY A C 1
ATOM 1432 O O . GLY A 1 183 ? -29.168 -11.280 19.381 1.00 40.91 183 GLY A O 1
ATOM 1433 N N . GLN A 1 184 ? -30.848 -10.312 20.505 1.00 44.97 184 GLN A N 1
ATOM 1434 C CA . GLN A 1 184 ? -30.792 -11.256 21.632 1.00 44.97 184 GLN A CA 1
ATOM 1435 C C . GLN A 1 184 ? -31.344 -12.642 21.271 1.00 44.97 184 GLN A C 1
ATOM 1437 O O . GLN A 1 184 ? -30.913 -13.640 21.846 1.00 44.97 184 GLN A O 1
ATOM 1442 N N . LYS A 1 185 ? -32.247 -12.735 20.286 1.00 40.62 185 LYS A N 1
ATOM 1443 C CA . LYS A 1 185 ? -32.819 -14.019 19.850 1.00 40.62 185 LYS A CA 1
ATOM 1444 C C . LYS A 1 185 ? -31.862 -14.842 18.982 1.00 40.62 185 LYS A C 1
ATOM 1446 O O . LYS A 1 185 ? -31.884 -16.065 19.076 1.00 40.62 185 LYS A O 1
ATOM 1451 N N . MET A 1 186 ? -30.973 -14.206 18.211 1.00 38.19 186 MET A N 1
ATOM 1452 C CA . MET A 1 186 ? -29.983 -14.933 17.398 1.00 38.19 186 MET A CA 1
ATOM 1453 C C . MET A 1 186 ? -28.886 -15.604 18.235 1.00 38.19 186 MET A C 1
ATOM 1455 O O . MET A 1 186 ? -28.455 -16.705 17.902 1.00 38.19 186 MET A O 1
ATOM 1459 N N . ALA A 1 187 ? -28.467 -14.995 19.348 1.00 39.62 187 ALA A N 1
ATOM 1460 C CA . ALA A 1 187 ? -27.460 -15.591 20.230 1.00 39.62 187 ALA A CA 1
ATOM 1461 C C . ALA A 1 187 ? -27.975 -16.847 20.962 1.00 39.62 187 ALA A C 1
ATOM 1463 O O . ALA A 1 187 ? -27.196 -17.750 21.250 1.00 39.62 187 ALA A O 1
ATOM 1464 N N . ALA A 1 188 ? -29.286 -16.935 21.214 1.00 44.91 188 ALA A N 1
ATOM 1465 C CA . ALA A 1 188 ? -29.905 -18.100 21.847 1.00 44.91 188 ALA A CA 1
ATOM 1466 C C . ALA A 1 188 ? -30.128 -19.279 20.878 1.00 44.91 188 ALA A C 1
ATOM 1468 O O . ALA A 1 188 ? -30.152 -20.424 21.317 1.00 44.91 188 ALA A O 1
ATOM 1469 N N . GLN A 1 189 ? -30.257 -19.024 19.569 1.00 38.56 189 GLN A N 1
ATOM 1470 C CA . GLN A 1 189 ? -30.433 -20.077 18.556 1.00 38.56 189 GLN A CA 1
ATOM 1471 C C . GLN A 1 189 ? -29.126 -20.742 18.102 1.00 38.56 189 GLN A C 1
ATOM 1473 O O . GLN A 1 189 ? -29.177 -21.805 17.500 1.00 38.56 189 GLN A O 1
ATOM 1478 N N . LEU A 1 190 ? -27.963 -20.157 18.400 1.00 40.12 190 LEU A N 1
ATOM 1479 C CA . LEU A 1 190 ? -26.650 -20.754 18.103 1.00 40.12 190 LEU A CA 1
ATOM 1480 C C . LEU A 1 190 ? -26.126 -21.677 19.221 1.00 40.12 190 LEU A C 1
ATOM 1482 O O . LEU A 1 190 ? -25.006 -22.176 19.127 1.00 40.12 190 LEU A O 1
ATOM 1486 N N . LEU A 1 191 ? -26.917 -21.888 20.278 1.00 41.75 191 LEU A N 1
ATOM 1487 C CA . LEU A 1 191 ? -26.584 -22.725 21.438 1.00 41.75 191 LEU A CA 1
ATOM 1488 C C . LEU A 1 191 ? -27.567 -23.897 21.655 1.00 41.75 191 LEU A C 1
ATOM 1490 O O . LEU A 1 191 ? -27.563 -24.497 22.729 1.00 41.75 191 LEU A O 1
ATOM 1494 N N . GLN A 1 192 ? -28.374 -24.241 20.645 1.00 38.28 192 GLN A N 1
ATOM 1495 C CA . GLN A 1 192 ? -29.131 -25.501 20.555 1.00 38.28 192 GLN A CA 1
ATOM 1496 C C . GLN A 1 192 ? -28.674 -26.285 19.328 1.00 38.28 192 GLN A C 1
ATOM 1498 O O . GLN A 1 192 ? -28.632 -27.530 19.429 1.00 38.28 192 GLN A O 1
#

Nearest PDB structures (foldseek):
  4aki-assembly1_B  TM=8.076E-01  e=7.003E-07  Schistosoma japonicum
  8glv-assembly1_Fm  TM=7.704E-01  e=1.862E-06  Chlamydomonas reinhardtii
  7mi6-assembly1_A  TM=6.479E-01  e=1.531E-06  Saccharomyces cerevisiae
  7mi3-assembly1_A  TM=7.155E-01  e=3.349E-06  Saccharomyces cerevisiae
  8e00-assembly1_A  TM=8.134E-01  e=1.406E-05  Saccharomyces cerevisiae

Sequence (192 aa):
MTCLFLRAPTLGPTELEAALMRNLSVQGTGSRLLSPGREKRLVLFIDDLHLGCSVDSGAKGLAGRGEQRGHGSTRLAEWLRFALEAQGFYRTEDGHFTSFRDTSFVPSLLAPDSQSLEIGKRFSRHFFLAFMEIPSEASIQKIFSTILCLNLTKGIPEEVMQKLTRSFWGHRLHSNVEVDTSGQKMAAQLLQ

Solvent-accessible surface area (backbone atoms only — not comparable to full-atom values): 12038 Å² total; per-residue (Å²): 119,47,77,45,78,49,77,47,86,68,54,44,58,68,57,50,51,54,49,48,61,73,68,28,46,78,44,70,96,87,51,55,34,29,28,54,50,93,93,35,37,36,37,40,36,38,56,46,55,69,55,19,61,83,80,75,87,84,66,93,72,81,90,76,94,78,75,88,79,76,81,63,59,30,60,37,50,54,48,51,39,46,28,64,76,65,38,25,49,71,38,80,91,76,74,44,72,34,37,51,47,55,67,46,80,48,73,40,71,72,76,89,51,101,82,52,61,60,76,48,75,75,50,54,73,79,52,89,87,77,88,81,75,82,75,51,68,71,54,48,52,51,53,53,50,51,54,46,55,71,62,46,75,68,91,56,60,68,71,58,52,52,49,52,52,46,65,69,54,58,81,64,74,87,64,94,67,86,77,73,66,67,67,66,55,56,65,60,65,78,76,115